Protein 7S46 (pdb70)

Secondary structure (DSSP, 8-state):
-HHHHHHHHHHHSPSS-GGGTEEEEEEEEE-SS-EEEEEEETTT--EEEEEEEEGGG-S-GGGHHHHHHHHHH---TTBPPEEEEEEETTEEEEEE---TT-BHHHHHHHS---HHHHHHHHHHHHHHHHHHHHTTEE----SGGGEEE-TT--EEE---TT-EE--SS---B----B-GGG--HHHHTT--B-THHHHHHHHHHHHHHHHSS-TTTTS-HHHHHHHHHHSSPP--TTGGGS-HHHHHHHHHHS-SSGGGSPPHHHHTT-GGGGGPPPGGGTGGGSGGG-/------B--

Sequence (299 aa):
SHEQFRAALQLVVDPGDPRSYLDNFIKIGEGSTGIVCIATVRSSGKLVAVKKMDLRKQQRRELLFNEVVIMRDYQHENVVEMYNSYLVGDELWVVMEFLEGGALTDIVTHTRMNEEQIAAVCLAVLQALSVLHAQGVIHRNIKSDSILLTHDGRVKLSDFGFCAQVSKEVPRRKELVGTPYWMAPELISRLPYGPEVDIWSLGIMVIEMVDGEPPYFNEPPLKAMKMIRDNLPPRLKNLHKVSPSLKGFLDRLLVRDPAQRATAAELLKHPFLAKAGPPASIVPLMRQNRSRARYEMAS

Solvent-accessible surface area: 13472 Å² total; per-residue (Å²): 108,37,108,139,27,65,62,40,0,80,158,47,14,51,114,54,50,0,129,84,77,5,52,112,58,105,109,98,24,114,35,36,19,15,47,34,5,29,0,34,25,121,111,75,48,144,75,12,5,0,1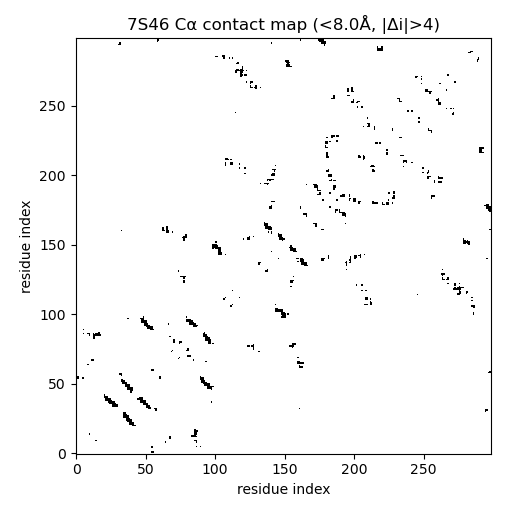8,34,0,18,1,141,152,28,121,44,68,92,21,5,65,22,5,8,54,1,39,164,93,33,121,44,134,14,3,3,70,27,95,50,4,14,19,15,47,44,55,0,12,1,4,19,32,41,10,76,12,35,29,0,22,42,2,6,67,108,54,182,11,81,35,74,15,4,0,11,0,0,50,11,1,0,67,1,0,24,60,2,27,91,82,12,0,0,0,10,4,1,5,0,47,1,0,35,0,9,115,44,0,99,9,26,1,10,37,3,4,6,2,8,74,20,58,193,144,73,81,84,57,136,41,34,0,2,2,2,1,4,4,0,4,7,4,16,44,129,101,65,2,0,30,33,2,0,2,0,8,0,0,0,0,0,2,0,8,24,31,22,32,0,10,50,10,96,56,67,30,128,116,0,12,125,53,3,89,80,61,148,48,12,202,10,140,25,85,156,109,20,28,122,37,0,68,30,0,5,71,90,0,12,31,81,70,32,86,112,8,3,65,3,65,100,3,53,179,38,99,0,11,93,83,28,10,82,58,67,22,0,42,78,11,2,148,105,76,104,79,119,28,59,134,23,48,10,81

InterPro domains:
  IPR000095 CRIB domain [PF00786] (10-63)
  IPR000095 CRIB domain [PS50108] (11-24)
  IPR000095 CRIB domain [SM00285] (11-46)
  IPR000719 Protein kinase domain [PF00069] (326-572)
  IPR000719 Protein kinase domain [PS50011] (321-572)
  IPR011009 Protein kinase-like domain superfamily [SSF56112] (323-578)
  IPR017441 Protein kinase, ATP binding site [PS00107] (327-351)
  IPR033923 p21 activated kinase binding domain [cd01093] (10-55)
  IPR036936 CRIB domain superfamily [G3DSA:3.90.810.10] (5-47)
  IPR051931 Serine/threonine-protein kinase PAK 3-like [PTHR45832] (21-589)

Radius of gyration: 18.88 Å; Cα contacts (8 Å, |Δi|>4): 580; chains: 2; bounding box: 49×41×54 Å

Nearest PDB structures (foldseek):
  7s47-assembly1_A  TM=1.003E+00  e=1.660E-56  Homo sapiens
  4jdk-assembly1_A  TM=1.002E+00  e=2.086E-56  Homo sapiens
  8ahi-assembly1_A  TM=1.001E+00  e=1.122E-53  Homo sapiens
  8c12-assembly1_AAA  TM=9.789E-01  e=7.161E-51  Homo sapiens
  4ks8-assembly1_A  TM=9.923E-01  e=5.653E-47  Homo sapiens

Foldseek 3Di:
DLVVVLVVVQVQFDDDDCVVQWADWAWDDADQQGTKTWTAGNVHRDIWIKTKGFQVRDPDNVLVCQVRVCQVDPDDPQAWHWDGWYRDPRIIMTITHDQPLAFQLVLLQPDADDLQLLLQQLLSVLVSLVRCQVQFKAQQEDARNQWGHHLQQRIHGHDSSFMDGADPVRHFDQDLGYQQLLFALCNLVRHTDGNLRNLSSVLQNSLSNHAVHGPPPVPPSVVSNVCNNPDQFDDRPPPVPDDVLSVVLSVLRRDNPSVSRDGSVRSSPRVSSVSHDDSNSRNCSGPVRD/DPDPDDDDD

B-factor: mean 47.78, std 12.29, range [29.7, 122.53]

Organism: Homo sapiens (NCBI:txid9606)

GO terms:
  GO:0005515 protein binding (F, IPI)
  GO:0005737 cytoplasm (C, IDA)
  GO:0004674 protein serine/threonine kinase activity (F, IDA)
  GO:0005737 cytoplasm (C, EXP)
  GO:0001558 regulation of cell growth (P, TAS)
  GO:0016477 cell migration (P, TAS)
  GO:0006915 apoptotic process (P, TAS)
  GO:0007010 cytoskeleton organization (P, TAS)
  GO:0007165 signal transduction (P, TAS)
  GO:0030674 protein-macromolecule adaptor activity (F, IMP)
  GO:0050821 protein stabilization (P, IMP)
  GO:0120183 positive regulation of focal adhesion disassembly (P, IMP)
  GO:0005794 Golgi apparatus (C, TAS)
  GO:0005829 cytosol (C, TAS)
  GO:0098641 cadherin binding involved in cell-cell adhesion (F, HDA)
  GO:0004674 protein serine/threonine kinase activity (F, IMP)
  GO:0005912 adherens junction (C, HDA)
  GO:0045766 positive regulation of angiogenesis (P, IMP)
  GO:2000352 negative regulation of endothelial cell apoptotic process (P, IMP)
  GO:0005886 plasma membrane (C, IDA)

Structure (mmCIF, N/CA/C/O backbone):
data_7S46
#
_entry.id   7S46
#
_cell.length_a   61.821
_cell.length_b   61.821
_cell.length_c   178.829
_cell.angle_alpha   90.000
_cell.angle_beta   90.000
_cell.angle_gamma   90.000
#
_symmetry.space_group_name_H-M   'P 41 21 2'
#
loop_
_entity.id
_entity.type
_entity.pdbx_description
1 polymer 'Isoform 2 of Serine/threonine-protein kinase PAK 4'
2 polymer 'Integrin beta-5'
3 non-polymer 'PHOSPHOAMINOPHOSPHONIC ACID-ADENYLATE ESTER'
4 water water
#
loop_
_atom_site.group_PDB
_atom_site.id
_atom_site.type_symbol
_atom_site.label_atom_id
_atom_site.label_alt_id
_atom_site.label_comp_id
_atom_site.label_asym_id
_atom_site.label_entity_id
_atom_site.label_seq_id
_atom_site.pdbx_PDB_ins_code
_atom_site.Cartn_x
_atom_site.Cartn_y
_atom_site.Cartn_z
_atom_site.occupancy
_atom_site.B_iso_or_equiv
_atom_site.auth_seq_id
_atom_site.auth_comp_id
_atom_site.auth_asym_id
_atom_site.auth_atom_id
_atom_site.pdbx_PDB_model_num
ATOM 1 N N . SER A 1 55 ? -7.348 33.562 -23.249 1.00 63.56 300 SER A N 1
ATOM 2 C CA . SER A 1 55 ? -7.270 32.489 -22.211 1.00 63.31 300 SER A CA 1
ATOM 3 C C . SER A 1 55 ? -8.441 31.491 -22.289 1.00 62.15 300 SER A C 1
ATOM 4 O O . SER A 1 55 ? -8.290 30.293 -22.027 1.00 61.28 300 SER A O 1
ATOM 7 N N . HIS A 1 56 ? -9.628 31.987 -22.614 1.00 61.20 301 HIS A N 1
ATOM 8 C CA . HIS A 1 56 ? -10.780 31.108 -22.848 1.00 57.62 301 HIS A CA 1
ATOM 9 C C . HIS A 1 56 ? -10.573 30.374 -24.184 1.00 55.67 301 HIS A C 1
ATOM 10 O O . HIS A 1 56 ? -10.670 29.146 -24.253 1.00 50.96 301 HIS A O 1
ATOM 17 N N . GLU A 1 57 ? -10.247 31.156 -25.205 1.00 54.64 302 GLU A N 1
ATOM 18 C CA . GLU A 1 57 ? -9.904 30.643 -26.520 1.00 56.06 302 GLU A CA 1
ATOM 19 C C . GLU A 1 57 ? -8.756 29.645 -26.426 1.00 52.54 302 GLU A C 1
ATOM 20 O O . GLU A 1 57 ? -8.730 28.645 -27.141 1.00 49.42 302 GLU A O 1
ATOM 26 N N . GLN A 1 58 ? -7.835 29.896 -25.515 1.00 52.19 303 GLN A N 1
ATOM 27 C CA . GLN A 1 58 ? -6.712 29.020 -25.346 1.00 52.96 303 GLN A CA 1
ATOM 28 C C . GLN A 1 58 ? -7.166 27.704 -24.814 1.00 48.19 303 GLN A C 1
ATOM 29 O O . GLN A 1 58 ? -6.739 26.647 -25.279 1.00 44.61 303 GLN A O 1
ATOM 35 N N . PHE A 1 59 ? -8.091 27.764 -23.867 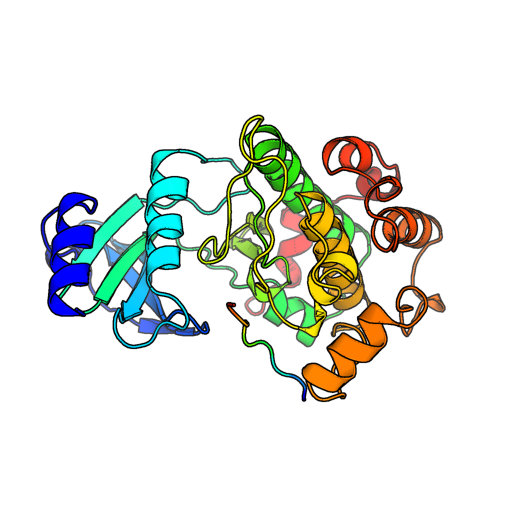1.00 50.49 304 PHE A N 1
ATOM 36 C CA . PHE A 1 59 ? -8.602 26.548 -23.242 1.00 49.39 304 PHE A CA 1
ATOM 37 C C . PHE A 1 59 ? -9.485 25.714 -24.199 1.00 45.63 304 PHE A C 1
ATOM 38 O O . PHE A 1 59 ? -9.391 24.487 -24.183 1.00 43.63 304 PHE A O 1
ATOM 46 N N . ARG A 1 60 ? -10.276 26.373 -25.045 1.00 45.38 305 ARG A N 1
ATOM 47 C CA . ARG A 1 60 ? -11.053 25.685 -26.088 1.00 45.98 305 ARG A CA 1
ATOM 48 C C . ARG A 1 60 ? -10.165 24.838 -26.994 1.00 44.56 305 ARG A C 1
ATOM 49 O O . ARG A 1 60 ? -10.422 23.647 -27.209 1.00 42.02 305 ARG A O 1
ATOM 57 N N . ALA A 1 61 ? -9.128 25.483 -27.529 1.00 43.51 306 ALA A N 1
ATOM 58 C CA . ALA A 1 61 ? -8.149 24.815 -28.410 1.00 43.93 306 ALA A CA 1
ATOM 59 C C . ALA A 1 61 ? -7.571 23.541 -27.747 1.00 43.25 306 ALA A C 1
ATOM 60 O O . ALA A 1 61 ? -7.512 22.459 -28.349 1.00 40.39 306 ALA A O 1
ATOM 62 N N . ALA A 1 62 ? -7.232 23.667 -26.472 1.00 42.86 307 ALA A N 1
ATOM 63 C CA . ALA A 1 62 ? -6.670 22.570 -25.724 1.00 42.84 307 ALA A CA 1
ATOM 64 C C . ALA A 1 62 ? -7.629 21.365 -25.583 1.00 42.03 307 ALA A C 1
ATOM 65 O O . ALA A 1 62 ? -7.283 20.178 -25.842 1.00 40.14 307 ALA A O 1
ATOM 67 N N . LEU A 1 63 ? -8.842 21.668 -25.136 1.00 42.29 308 LEU A N 1
ATOM 68 C CA . LEU A 1 63 ? -9.933 20.660 -25.127 1.00 39.79 308 LEU A CA 1
ATOM 69 C C . LEU A 1 63 ? -10.151 20.035 -26.453 1.00 37.01 308 LEU A C 1
ATOM 70 O O . LEU A 1 63 ? -10.404 18.880 -26.520 1.00 36.36 308 LEU A O 1
ATOM 75 N N . GLN A 1 64 ? -10.097 20.812 -27.512 1.00 38.15 309 GLN A N 1
ATOM 76 C CA . GLN A 1 64 ? -10.289 20.265 -28.834 1.00 40.35 309 GLN A CA 1
ATOM 77 C C . GLN A 1 64 ? -9.302 19.143 -29.184 1.00 43.03 309 GLN A C 1
ATOM 78 O O . GLN A 1 64 ? -9.666 18.194 -29.900 1.00 43.73 309 GLN A O 1
ATOM 84 N N . LEU A 1 65 ? -8.063 19.232 -28.703 1.00 41.84 310 LEU A N 1
ATOM 85 C CA . LEU A 1 65 ? -7.125 18.186 -29.003 1.00 43.35 310 LEU A CA 1
ATOM 86 C C . LEU A 1 65 ? -7.458 16.881 -28.312 1.00 42.82 310 LEU A C 1
ATOM 87 O O . LEU A 1 65 ? -6.983 15.876 -28.761 1.00 45.47 310 LEU A O 1
ATOM 92 N N . VAL A 1 66 ? -8.223 16.878 -27.235 1.00 41.01 311 VAL A N 1
ATOM 93 C CA . VAL A 1 66 ? -8.486 15.627 -26.497 1.00 42.68 311 VAL A CA 1
ATOM 94 C C . VAL A 1 66 ? -9.919 15.023 -26.637 1.00 42.95 311 VAL A C 1
ATOM 95 O O . VAL A 1 66 ? -10.128 13.942 -26.138 1.00 42.24 311 VAL A O 1
ATOM 99 N N . VAL A 1 67 ? -10.875 15.746 -27.239 1.00 40.67 312 VAL A N 1
ATOM 100 C CA . VAL A 1 67 ? -12.253 15.284 -27.424 1.00 41.00 312 VAL A CA 1
ATOM 101 C C . VAL A 1 67 ? -12.412 14.607 -28.760 1.00 41.31 312 VAL A C 1
ATOM 102 O O . VAL A 1 67 ? -11.555 14.717 -29.581 1.00 43.12 312 VAL A O 1
ATOM 106 N N . ASP A 1 68 ? -13.550 13.955 -28.999 1.00 41.88 313 ASP A N 1
ATOM 107 C CA . ASP A 1 68 ? -13.838 13.360 -30.304 1.00 41.28 313 ASP A CA 1
ATOM 108 C C . ASP A 1 68 ? -14.158 14.503 -31.254 1.00 42.00 313 ASP A C 1
ATOM 109 O O . ASP A 1 68 ? -14.576 15.564 -30.832 1.00 40.81 313 ASP A O 1
ATOM 114 N N . PRO A 1 69 ? -13.872 14.337 -32.541 1.00 44.43 314 PRO A N 1
ATOM 115 C CA . PRO A 1 69 ? -14.198 15.421 -33.473 1.00 46.09 314 PRO A CA 1
ATOM 116 C C . PRO A 1 69 ? -15.662 15.440 -33.838 1.00 47.14 314 PRO A C 1
ATOM 117 O O . PRO A 1 69 ? -16.343 14.430 -33.669 1.00 49.25 314 PRO A O 1
ATOM 121 N N . GLY A 1 70 ? -16.119 16.568 -34.373 1.00 45.59 315 GLY A N 1
ATOM 122 C CA . GLY A 1 70 ? -17.467 16.719 -34.813 1.00 45.34 315 GLY A CA 1
ATOM 123 C C . GLY A 1 70 ? -18.431 17.151 -33.728 1.00 45.00 315 GLY A C 1
ATOM 124 O O . GLY A 1 70 ? -18.019 17.553 -32.653 1.00 45.24 315 GLY A O 1
ATOM 125 N N . ASP A 1 71 ? -19.716 17.044 -34.044 1.00 44.63 316 ASP A N 1
ATOM 126 C CA . ASP A 1 71 ? -20.801 17.619 -33.290 1.00 47.61 316 ASP A CA 1
ATOM 127 C C . ASP A 1 71 ? -21.913 16.564 -33.173 1.00 46.31 316 ASP A C 1
ATOM 128 O O . ASP A 1 71 ? -22.429 16.140 -34.190 1.00 49.02 316 ASP A O 1
ATOM 133 N N . PRO A 1 72 ? -22.306 16.160 -31.949 1.00 43.21 317 PRO A N 1
ATOM 134 C CA . PRO A 1 72 ? -23.267 15.064 -31.881 1.00 42.70 317 PRO A CA 1
ATOM 135 C C . PRO A 1 72 ? -24.687 15.480 -32.270 1.00 42.59 317 PRO A C 1
ATOM 136 O O . PRO A 1 72 ? -25.558 14.619 -32.364 1.00 40.54 317 PRO A O 1
ATOM 140 N N . ARG A 1 73 ? -24.908 16.774 -32.478 1.00 44.08 318 ARG A N 1
ATOM 141 C CA . ARG A 1 73 ? -26.199 17.235 -32.982 1.00 47.00 318 ARG A CA 1
ATOM 142 C C . ARG A 1 73 ? -26.538 16.564 -34.269 1.00 45.64 318 ARG A C 1
ATOM 143 O O . ARG A 1 73 ? -27.707 16.398 -34.545 1.00 44.96 318 ARG A O 1
ATOM 151 N N . SER A 1 74 ? -25.535 16.120 -35.027 1.00 43.73 319 SER A N 1
ATOM 152 C CA . SER A 1 74 ? -25.822 15.385 -36.250 1.00 44.44 319 SER A CA 1
ATOM 153 C C . SER A 1 74 ? -26.484 14.033 -36.047 1.00 43.50 319 SER A C 1
ATOM 154 O O . SER A 1 74 ? -27.055 13.550 -36.984 1.00 44.26 319 SER A O 1
ATOM 157 N N . TYR A 1 75 ? -26.423 13.401 -34.871 1.00 41.62 320 TYR A N 1
ATOM 158 C CA . TYR A 1 75 ? -27.104 12.095 -34.664 1.00 40.47 320 TYR A CA 1
ATOM 159 C C . TYR A 1 75 ? -28.097 12.079 -33.530 1.00 39.51 320 TYR A C 1
ATOM 160 O O . TYR A 1 75 ? -28.702 11.040 -33.265 1.00 39.40 320 TYR A O 1
ATOM 169 N N . LEU A 1 76 ? -28.261 13.222 -32.851 1.00 39.42 321 LEU A N 1
ATOM 170 C CA . LEU A 1 76 ? -29.170 13.347 -31.753 1.00 39.07 321 LEU A CA 1
ATOM 171 C C . LEU A 1 76 ? -30.333 14.340 -32.008 1.00 41.44 321 LEU A C 1
ATOM 172 O O . LEU A 1 76 ? -30.102 15.398 -32.506 1.00 43.08 321 LEU A O 1
ATOM 177 N N . ASP A 1 77 ? -31.555 13.988 -31.568 1.00 43.42 322 ASP A N 1
ATOM 178 C CA . ASP A 1 77 ? -32.759 14.847 -31.562 1.00 43.06 322 ASP A CA 1
ATOM 1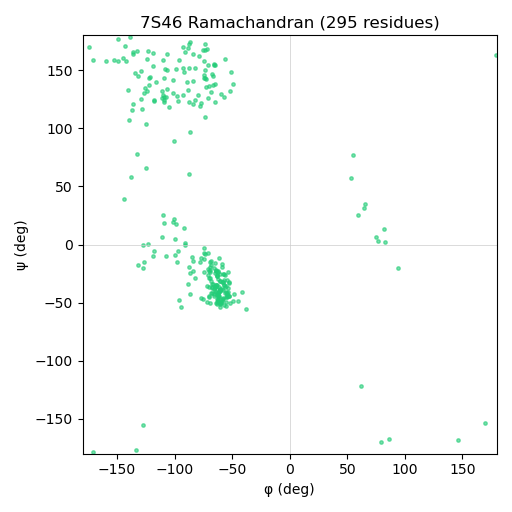79 C C . ASP A 1 77 ? -33.331 15.101 -30.168 1.00 41.98 322 ASP A C 1
ATOM 180 O O . ASP A 1 77 ? -33.055 14.379 -29.218 1.00 38.78 322 ASP A O 1
ATOM 185 N N . ASN A 1 78 ? -34.212 16.103 -30.087 1.00 42.54 323 ASN A N 1
ATOM 186 C CA . ASN A 1 78 ? -35.086 16.317 -28.938 1.00 41.74 323 ASN A CA 1
ATOM 187 C C . ASN A 1 78 ? -34.357 16.373 -27.641 1.00 37.79 323 ASN A C 1
ATOM 188 O O . ASN A 1 78 ? -34.663 15.638 -26.712 1.00 37.01 323 ASN A O 1
ATOM 193 N N . PHE A 1 79 ? -33.422 17.301 -27.595 1.00 36.95 324 PHE A N 1
ATOM 194 C CA . PHE A 1 79 ? -32.722 17.629 -26.359 1.00 37.15 324 PHE A CA 1
ATOM 195 C C . PHE A 1 79 ? -33.708 18.216 -25.360 1.00 37.54 324 PHE A C 1
ATOM 196 O O . PHE A 1 79 ? -34.362 19.176 -25.675 1.00 38.33 324 PHE A O 1
ATOM 204 N N . ILE A 1 80 ? -33.832 17.618 -24.187 1.00 37.47 325 ILE A N 1
ATOM 205 C CA . ILE A 1 80 ? -34.696 18.132 -23.144 1.00 39.28 325 ILE A CA 1
ATOM 206 C C . ILE A 1 80 ? -33.875 18.212 -21.868 1.00 38.37 325 ILE A C 1
ATOM 207 O O . ILE A 1 80 ? -33.305 17.213 -21.449 1.00 33.67 325 ILE A O 1
ATOM 212 N N . LYS A 1 81 ? -33.827 19.397 -21.256 1.00 39.43 326 LYS A N 1
ATOM 213 C CA . LYS A 1 81 ? -33.087 19.569 -20.018 1.00 41.53 326 LYS A CA 1
ATOM 214 C C . LYS A 1 81 ? -33.779 18.801 -18.916 1.00 42.03 326 LYS A C 1
ATOM 215 O O . LYS A 1 81 ? -34.986 18.881 -18.763 1.00 42.00 326 LYS A O 1
ATOM 221 N N . ILE A 1 82 ? -33.013 18.027 -18.182 1.00 42.35 327 ILE A N 1
ATOM 222 C CA . ILE A 1 82 ? -33.550 17.311 -17.055 1.00 49.33 327 ILE A CA 1
ATOM 223 C C . ILE A 1 82 ? -32.926 17.703 -15.727 1.00 53.32 327 ILE A C 1
ATOM 224 O O . ILE A 1 82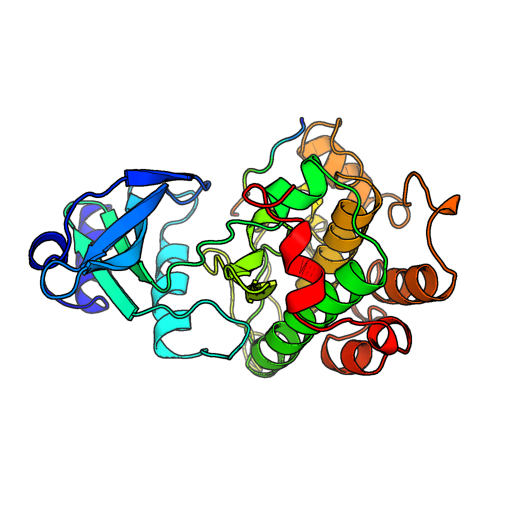 ? -33.376 17.216 -14.711 1.00 57.14 327 ILE A O 1
ATOM 229 N N . GLY A 1 83 ? -31.897 18.543 -15.716 1.00 53.47 328 GLY A N 1
ATOM 230 C CA . GLY A 1 83 ? -31.133 18.717 -14.510 1.00 54.41 328 GLY A CA 1
ATOM 231 C C . GLY A 1 83 ? -29.982 19.673 -14.621 1.00 54.51 328 GLY A C 1
ATOM 232 O O . GLY A 1 83 ? -29.558 20.000 -15.707 1.00 48.10 328 GLY A O 1
ATOM 233 N N . GLU A 1 84 ? -29.497 20.105 -13.466 1.00 57.74 329 GLU A N 1
ATOM 234 C CA . GLU A 1 84 ? -28.384 21.023 -13.368 1.00 61.33 329 GLU A CA 1
ATOM 235 C C . GLU A 1 84 ? -27.349 20.537 -12.345 1.00 65.40 329 GLU A C 1
ATOM 236 O O . GLU A 1 84 ? -27.553 19.567 -11.610 1.00 66.52 329 GLU A O 1
ATOM 242 N N . GLY A 1 85 ? -26.181 21.158 -12.405 1.00 68.00 330 GLY A N 1
ATOM 243 C CA . GLY A 1 85 ? -25.076 20.954 -11.459 1.00 62.14 330 GLY A CA 1
ATOM 244 C C . GLY A 1 85 ? -24.410 22.310 -11.443 1.00 63.11 330 GLY A C 1
ATOM 245 O O . GLY A 1 85 ? -24.809 23.227 -12.181 1.00 63.28 330 GLY A O 1
ATOM 246 N N . SER A 1 86 ? -23.396 22.470 -10.612 1.00 65.99 331 SER A N 1
ATOM 247 C CA . SER A 1 86 ? -22.584 23.689 -10.671 1.00 66.48 331 SER A CA 1
ATOM 248 C C . SER A 1 86 ? -21.719 23.731 -11.978 1.00 61.98 331 SER A C 1
ATOM 249 O O . SER A 1 86 ? -21.442 24.840 -12.463 1.00 57.83 331 SER A O 1
ATOM 252 N N . THR A 1 87 ? -21.323 22.563 -12.542 1.00 56.18 332 THR A N 1
ATOM 253 C CA . THR A 1 87 ? -20.495 22.554 -13.770 1.00 53.49 332 THR A CA 1
ATOM 254 C C . THR A 1 87 ? -21.321 22.623 -15.040 1.00 51.25 332 THR A C 1
ATOM 255 O O . THR A 1 87 ? -20.806 23.063 -16.055 1.00 47.63 332 THR A O 1
ATOM 259 N N . GLY A 1 88 ? -22.578 22.191 -15.013 1.00 47.94 333 GLY A N 1
ATOM 260 C CA . GLY A 1 88 ? -23.462 22.537 -16.124 1.00 47.96 333 GLY A CA 1
ATOM 261 C C . GLY A 1 88 ? -24.765 21.794 -16.112 1.00 47.13 333 GLY A C 1
ATOM 262 O O . GLY A 1 88 ? -25.202 21.356 -15.053 1.00 45.94 333 GLY A O 1
ATOM 263 N N . ILE A 1 89 ? -25.361 21.615 -17.283 1.00 43.22 334 ILE A N 1
ATOM 264 C CA . ILE A 1 89 ? -26.664 20.954 -17.363 1.00 41.63 334 ILE A CA 1
ATOM 265 C C . ILE A 1 89 ? -26.619 19.546 -17.924 1.00 39.00 334 ILE A C 1
ATOM 266 O O . ILE A 1 89 ? -25.663 19.113 -18.570 1.00 36.91 334 ILE A O 1
ATOM 271 N N . VAL A 1 90 ? -27.702 18.837 -17.685 1.00 37.53 335 VAL A N 1
ATOM 272 C CA . VAL A 1 90 ? -27.890 17.510 -18.184 1.00 36.22 335 VAL A CA 1
ATOM 273 C C . VAL A 1 90 ? -29.203 17.487 -18.945 1.00 35.46 335 VAL A C 1
ATOM 274 O O . VAL A 1 90 ? -30.234 17.954 -18.440 1.00 32.24 335 VAL A O 1
ATOM 278 N N . CYS A 1 91 ? -29.142 16.872 -20.128 1.00 35.92 336 CYS A N 1
ATOM 279 C CA . CYS A 1 91 ? -30.244 16.782 -21.084 1.00 37.68 336 CYS A CA 1
ATOM 280 C C . CYS A 1 91 ? -30.421 15.354 -21.502 1.00 37.11 336 CYS A C 1
ATOM 281 O O . CYS A 1 91 ? -29.457 14.615 -21.555 1.00 35.08 336 CYS A O 1
ATOM 284 N N . ILE A 1 92 ? -31.637 14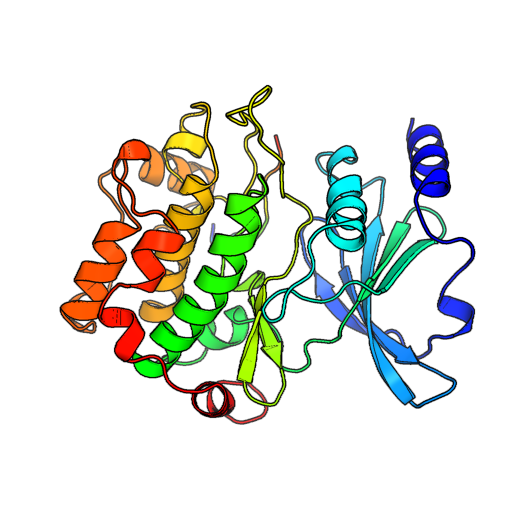.936 -21.820 1.00 37.87 337 ILE A N 1
ATOM 285 C CA . ILE A 1 92 ? -31.745 13.710 -22.562 1.00 38.13 337 ILE A CA 1
ATOM 286 C C . ILE A 1 92 ? -31.868 14.022 -24.037 1.00 34.40 337 ILE A C 1
ATOM 287 O O . ILE A 1 92 ? -32.217 15.134 -24.412 1.00 32.61 337 ILE A O 1
ATOM 292 N N . ALA A 1 93 ? -31.539 13.046 -24.852 1.00 31.89 338 ALA A N 1
ATOM 293 C CA . ALA A 1 93 ? -31.612 13.183 -26.284 1.00 32.48 338 ALA A CA 1
ATOM 294 C C . ALA A 1 93 ? -31.913 11.840 -26.873 1.00 33.92 338 ALA A C 1
ATOM 295 O O . ALA A 1 93 ? -31.707 10.797 -26.239 1.00 35.66 338 ALA A O 1
ATOM 297 N N . THR A 1 94 ? -32.448 11.868 -28.074 1.00 34.29 339 THR A N 1
ATOM 298 C CA . THR A 1 94 ? -32.848 10.693 -28.796 1.00 35.97 339 THR A CA 1
ATOM 299 C C . THR A 1 94 ? -31.836 10.475 -29.890 1.00 35.29 339 THR A C 1
ATOM 300 O O . THR A 1 94 ? -31.511 11.414 -30.609 1.00 35.20 339 THR A O 1
ATOM 304 N N . VAL A 1 95 ? -31.376 9.237 -30.040 1.00 35.53 340 VAL A N 1
ATOM 305 C CA . VAL A 1 95 ? -30.483 8.837 -31.136 1.00 36.51 340 VAL A CA 1
ATOM 306 C C . VAL A 1 95 ? -31.365 8.680 -32.343 1.00 38.07 340 VAL A C 1
ATOM 307 O O . VAL A 1 95 ? -32.319 7.932 -32.304 1.00 40.57 340 VAL A O 1
ATOM 311 N N . ARG A 1 96 ? -31.116 9.452 -33.375 1.00 38.96 341 ARG A N 1
ATOM 312 C CA . ARG A 1 96 ? -32.032 9.480 -34.499 1.00 43.21 341 ARG A CA 1
ATOM 313 C C . ARG A 1 96 ? -32.168 8.129 -35.191 1.00 45.19 341 ARG A C 1
ATOM 314 O O . ARG A 1 96 ? -33.268 7.734 -35.564 1.00 45.46 341 ARG A O 1
ATOM 322 N N . SER A 1 97 ? -31.049 7.422 -35.349 1.00 45.96 342 SER A N 1
ATOM 323 C CA . SER A 1 97 ? -31.044 6.254 -36.245 1.00 49.45 342 SER A CA 1
ATOM 324 C C . SER A 1 97 ? -31.870 5.119 -35.648 1.00 49.66 342 SER A C 1
ATOM 325 O O . SER A 1 97 ? -32.380 4.294 -36.396 1.00 56.53 342 SER A O 1
ATOM 328 N N . SER A 1 98 ? -32.037 5.158 -34.334 1.00 46.82 343 SER A N 1
ATOM 329 C CA . SER A 1 98 ? -32.573 4.072 -33.528 1.00 47.51 343 SER A CA 1
ATOM 330 C C . SER A 1 98 ? -33.666 4.365 -32.510 1.00 45.95 343 SER A C 1
ATOM 331 O O . SER A 1 98 ? -34.292 3.408 -32.049 1.00 45.29 343 SER A O 1
ATOM 334 N N . GLY A 1 99 ? -33.857 5.631 -32.116 1.00 44.24 344 GLY A N 1
ATOM 335 C CA . GLY A 1 99 ? -34.786 5.953 -31.015 1.00 44.00 344 GLY A CA 1
ATOM 336 C C . GLY A 1 99 ? -34.308 5.640 -29.605 1.00 43.28 344 GLY A C 1
ATOM 337 O O . GLY A 1 99 ? -35.082 5.758 -28.676 1.00 43.33 344 GLY A O 1
ATOM 338 N N . LYS A 1 100 ? -33.049 5.229 -29.422 1.00 43.66 345 LYS A N 1
ATOM 339 C CA . LYS A 1 100 ? -32.500 5.059 -28.084 1.00 43.70 345 LYS A CA 1
ATOM 340 C C . LYS A 1 100 ? -32.276 6.425 -27.426 1.00 39.88 345 LYS A C 1
ATOM 341 O O . LYS A 1 100 ? -32.057 7.467 -28.087 1.00 36.47 345 LYS A O 1
ATOM 347 N N . LEU A 1 101 ? -32.291 6.400 -26.108 1.00 37.41 346 LEU A N 1
ATOM 348 C CA . LEU A 1 101 ? -32.084 7.588 -25.325 1.00 37.47 346 LEU A CA 1
ATOM 349 C C . LEU A 1 101 ? -30.678 7.636 -24.781 1.00 34.63 346 LEU A C 1
ATOM 350 O O . LEU A 1 101 ? -30.172 6.641 -24.395 1.00 35.75 346 LEU A O 1
ATOM 355 N N . VAL A 1 102 ? -30.078 8.808 -24.743 1.00 32.67 347 VAL A N 1
ATOM 356 C CA . VAL A 1 102 ? -28.812 9.022 -24.087 1.00 32.17 347 VAL A CA 1
ATOM 357 C C . VAL A 1 102 ? -28.903 10.290 -23.310 1.00 33.32 347 VAL A C 1
ATOM 358 O O . VAL A 1 102 ? -29.839 11.068 -23.486 1.00 33.69 347 VAL A O 1
ATOM 362 N N . ALA A 1 103 ? -27.936 10.475 -22.427 1.00 33.22 348 ALA A N 1
ATOM 363 C CA . ALA A 1 103 ? -27.815 11.709 -21.658 1.00 32.87 348 ALA A CA 1
ATOM 364 C C . ALA A 1 103 ? -26.650 12.484 -22.203 1.00 31.86 348 ALA A C 1
ATOM 365 O O . ALA A 1 103 ? -25.702 11.908 -22.691 1.00 32.50 348 ALA A O 1
ATOM 367 N N . VAL A 1 104 ? -26.727 13.797 -22.101 1.00 31.22 349 VAL A N 1
ATOM 368 C CA . VAL A 1 104 ? -25.717 14.656 -22.658 1.00 33.09 349 VAL A CA 1
ATOM 369 C C . VAL A 1 104 ? -25.468 15.711 -21.582 1.00 32.84 349 VAL A C 1
ATOM 370 O O . VAL A 1 104 ? -26.368 16.460 -21.236 1.00 32.45 349 VAL A O 1
ATOM 374 N N . LYS A 1 105 ? -24.276 15.734 -21.049 1.00 32.36 350 LYS A N 1
ATOM 375 C CA . LYS A 1 105 ? -23.890 16.751 -20.108 1.00 34.27 350 LYS A CA 1
ATOM 376 C C . LYS A 1 105 ? -23.221 17.882 -20.878 1.00 33.73 350 LYS A C 1
ATOM 377 O O . LYS A 1 105 ? -22.321 17.638 -21.674 1.00 32.84 350 LYS A O 1
ATOM 383 N N . LYS A 1 106 ? -23.674 19.102 -20.654 1.00 33.89 351 LYS A N 1
ATOM 384 C CA . LYS A 1 106 ? -23.146 20.282 -21.330 1.00 35.75 351 LYS A CA 1
ATOM 385 C C . LYS A 1 106 ? -22.531 21.235 -20.289 1.00 35.82 351 LYS A C 1
ATOM 386 O O . LYS A 1 106 ? -23.205 21.622 -19.340 1.00 36.27 351 LYS A O 1
ATOM 392 N N . MET A 1 107 ? -21.263 21.583 -20.466 1.00 35.47 352 MET A N 1
ATOM 393 C CA . MET A 1 107 ? -20.522 22.376 -19.505 1.00 36.35 352 MET A CA 1
ATOM 394 C C . MET A 1 107 ? -19.873 23.548 -20.228 1.00 36.25 352 MET A C 1
ATOM 395 O O . MET A 1 107 ? -19.009 23.369 -21.116 1.00 34.96 352 MET A O 1
ATOM 400 N N . ASP A 1 108 ? -20.291 24.747 -19.859 1.00 36.83 353 ASP A N 1
ATOM 401 C CA . ASP A 1 108 ? -19.779 25.952 -20.481 1.00 39.90 353 ASP A CA 1
ATOM 402 C C . ASP A 1 108 ? -18.403 26.228 -19.920 1.00 40.25 353 ASP A C 1
ATOM 403 O O . ASP A 1 108 ? -18.258 26.360 -18.702 1.00 40.29 353 ASP A O 1
ATOM 408 N N . LEU A 1 109 ? -17.407 26.300 -20.788 1.00 40.00 354 LEU A N 1
ATOM 409 C CA . LEU A 1 109 ? -16.023 26.582 -20.337 1.00 44.66 354 LEU A CA 1
ATOM 410 C C . LEU A 1 109 ? -15.793 27.893 -19.572 1.00 44.81 354 LEU A C 1
ATOM 411 O O . LEU A 1 109 ? -14.930 27.962 -18.717 1.00 48.63 354 LEU A O 1
ATOM 416 N N . ARG A 1 110 ? -16.541 28.915 -19.890 1.00 47.75 355 ARG A N 1
ATOM 417 C CA . ARG A 1 110 ? -16.407 30.213 -19.199 1.00 51.93 355 ARG A CA 1
ATOM 418 C C . ARG A 1 110 ? -17.048 30.278 -17.802 1.00 51.46 355 ARG A C 1
ATOM 419 O O . ARG A 1 110 ? -16.828 31.225 -17.091 1.00 56.64 355 ARG A O 1
ATOM 427 N N . LYS A 1 111 ? -17.851 29.296 -17.426 1.00 49.02 356 LYS A N 1
ATOM 428 C CA . LYS A 1 111 ? -18.610 29.342 -16.191 1.00 51.35 356 LYS A CA 1
ATOM 429 C C . LYS A 1 111 ? -18.125 28.390 -15.132 1.00 50.18 356 LYS A C 1
ATOM 430 O O . LYS A 1 111 ? -18.876 28.084 -14.249 1.00 52.37 356 LYS A O 1
ATOM 436 N N . GLN A 1 112 ? -16.906 27.893 -15.217 1.00 49.98 357 GLN A N 1
ATOM 437 C CA . GLN A 1 112 ? -16.392 26.955 -14.226 1.00 48.05 357 GLN A CA 1
ATOM 438 C C . GLN A 1 112 ? -15.663 27.688 -13.102 1.00 50.48 357 GLN A C 1
ATOM 439 O O . GLN A 1 112 ? -15.020 28.690 -13.326 1.00 49.03 357 GLN A O 1
ATOM 445 N N . GLN A 1 113 ? -15.707 27.136 -11.905 1.00 54.93 358 GLN A N 1
ATOM 446 C CA . GLN A 1 113 ? -14.852 27.595 -10.823 1.00 61.31 358 GLN A CA 1
ATOM 447 C C . GLN A 1 113 ? -13.411 27.399 -11.292 1.00 59.83 358 GLN A C 1
ATOM 448 O O . GLN A 1 113 ? -12.629 28.305 -11.275 1.00 63.46 358 GLN A O 1
ATOM 454 N N . ARG A 1 114 ? -13.094 26.197 -11.755 1.00 58.42 359 ARG A N 1
ATOM 455 C CA . ARG A 1 114 ? -11.765 25.852 -12.221 1.00 57.44 359 ARG A CA 1
ATOM 456 C C . ARG A 1 114 ? -11.864 25.004 -13.434 1.00 50.21 359 ARG A C 1
ATOM 457 O O . ARG A 1 114 ? -12.217 23.826 -13.289 1.00 44.29 359 ARG A O 1
ATOM 465 N N . ARG A 1 115 ? -11.543 25.556 -14.607 1.00 48.44 360 ARG A N 1
ATOM 466 C CA . ARG A 1 115 ? -11.766 24.859 -15.877 1.00 48.57 360 ARG A CA 1
ATOM 467 C C . ARG A 1 115 ? -11.010 23.576 -15.985 1.00 46.35 360 ARG A C 1
ATOM 468 O O . ARG A 1 115 ? -11.446 22.701 -16.726 1.00 45.47 360 ARG A O 1
ATOM 476 N N . GLU A 1 116 ? -9.832 23.510 -15.360 1.00 45.85 361 GLU A N 1
ATOM 477 C CA . GLU A 1 116 ? -8.939 22.382 -15.551 1.00 46.50 361 GLU A CA 1
ATOM 478 C C . GLU A 1 116 ? -9.562 21.106 -15.089 1.00 42.85 361 GLU A C 1
ATOM 479 O O . GLU A 1 116 ? -9.151 20.035 -15.556 1.00 40.65 361 GLU A O 1
ATOM 485 N N . LEU A 1 117 ? -10.534 21.200 -14.180 1.00 40.60 362 LEU A N 1
ATOM 486 C CA . LEU A 1 117 ? -11.288 20.023 -13.741 1.00 38.63 362 LEU A CA 1
ATOM 487 C C . LEU A 1 117 ? -12.110 19.389 -14.881 1.00 38.44 362 LEU A C 1
ATOM 488 O O . LEU A 1 117 ? -12.415 18.189 -14.803 1.00 35.80 362 LEU A O 1
AT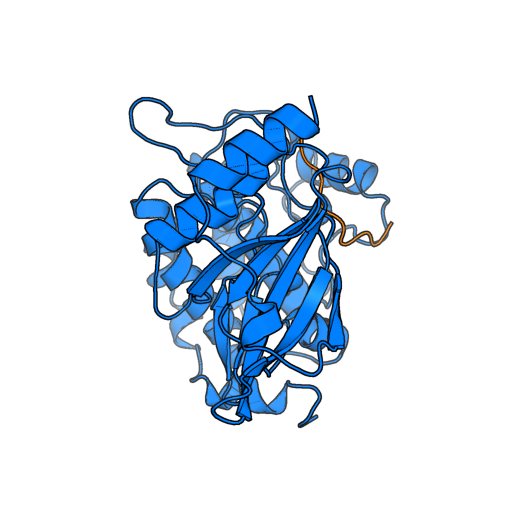OM 493 N N . LEU A 1 118 ? -12.448 20.150 -15.935 1.00 36.71 363 LEU A N 1
ATOM 494 C CA . LEU A 1 118 ? -13.184 19.557 -17.063 1.00 39.11 363 LEU A CA 1
ATOM 495 C C . LEU A 1 118 ? -12.482 18.368 -17.725 1.00 39.63 363 LEU A C 1
ATOM 496 O O . LEU A 1 118 ? -13.157 17.565 -18.401 1.00 39.10 363 LEU A O 1
ATOM 501 N N . PHE A 1 119 ? -11.146 18.316 -17.612 1.00 40.92 364 PHE A N 1
ATOM 502 C CA . PHE A 1 119 ? -10.371 17.192 -18.102 1.00 42.08 364 PHE A CA 1
ATOM 503 C C . PHE A 1 119 ? -10.736 15.923 -17.374 1.00 43.91 364 PHE A C 1
ATOM 504 O O . PHE A 1 119 ? -10.568 14.862 -17.957 1.00 47.51 364 PHE A O 1
ATOM 512 N N . ASN A 1 120 ? -11.205 16.006 -16.125 1.00 43.14 365 ASN A N 1
ATOM 513 C CA . ASN A 1 120 ? -11.635 14.812 -15.371 1.00 43.15 365 ASN A CA 1
ATOM 514 C C . ASN A 1 120 ? -12.660 14.037 -16.120 1.00 45.96 365 ASN A C 1
ATOM 515 O O . ASN A 1 120 ? -12.587 12.809 -16.175 1.00 49.13 365 ASN A O 1
ATOM 520 N N . GLU A 1 121 ? -13.605 14.730 -16.713 1.00 48.18 366 GLU A N 1
ATOM 521 C CA . GLU A 1 121 ? -14.622 14.048 -17.504 1.00 56.02 366 GLU A CA 1
ATOM 522 C C . GLU A 1 121 ? -13.955 13.119 -18.571 1.00 62.73 366 GLU A C 1
ATOM 523 O O . GLU A 1 121 ? -14.307 11.930 -18.710 1.00 73.58 366 GLU A O 1
ATOM 529 N N . VAL A 1 122 ? -12.929 13.629 -19.245 1.00 61.16 367 VAL A N 1
ATOM 530 C CA . VAL A 1 122 ? -12.240 12.898 -20.320 1.00 62.28 367 VAL A CA 1
ATOM 531 C C . VAL A 1 122 ? -11.299 11.779 -19.823 1.00 56.90 367 VAL A C 1
ATOM 532 O O . VAL A 1 122 ? -11.304 10.700 -20.350 1.00 57.04 367 VAL A O 1
ATOM 536 N N . VAL A 1 123 ? -10.462 12.051 -18.844 1.00 56.47 368 VAL A N 1
ATOM 537 C CA . VAL A 1 123 ? -9.680 11.008 -18.178 1.00 56.15 368 VAL A CA 1
ATOM 538 C C . VAL A 1 123 ? -10.521 9.785 -17.655 1.00 59.48 368 VAL A C 1
ATOM 539 O O . VAL A 1 123 ? -10.147 8.642 -17.935 1.00 57.27 368 VAL A O 1
ATOM 543 N N . ILE A 1 124 ? -11.617 10.004 -16.911 1.00 52.56 369 ILE A N 1
ATOM 544 C CA . ILE A 1 124 ? -12.385 8.878 -16.385 1.00 57.43 369 ILE A CA 1
ATOM 545 C C . ILE A 1 124 ? -12.982 8.010 -17.469 1.00 63.16 369 ILE A C 1
ATOM 546 O O . ILE A 1 124 ? -12.938 6.794 -17.361 1.00 66.41 369 ILE A O 1
ATOM 551 N N . MET A 1 125 ? -13.509 8.652 -18.504 1.00 64.25 370 MET A N 1
ATOM 552 C CA . MET A 1 125 ? -14.063 8.003 -19.696 1.00 65.93 370 MET A CA 1
ATOM 553 C C . MET A 1 125 ? -13.038 7.118 -20.377 1.00 66.42 370 MET A C 1
ATOM 554 O O . MET A 1 125 ? -13.260 5.934 -20.623 1.00 62.08 370 MET A O 1
ATOM 559 N N . ARG A 1 126 ? -11.885 7.708 -20.643 1.00 72.06 371 ARG A N 1
ATOM 560 C CA . ARG A 1 126 ? -10.773 6.990 -21.275 1.00 72.98 371 ARG A CA 1
ATOM 561 C C . ARG A 1 126 ? -10.228 5.842 -20.427 1.00 72.94 371 ARG A C 1
ATOM 562 O O . ARG A 1 126 ? -9.717 4.882 -20.991 1.00 72.29 371 ARG A O 1
ATOM 570 N N . ASP A 1 127 ? -10.345 5.907 -19.101 1.00 71.51 372 ASP A N 1
ATOM 571 C CA . ASP A 1 127 ? -9.591 4.975 -18.259 1.00 73.08 372 ASP A CA 1
ATOM 572 C C . ASP A 1 127 ? -10.283 4.133 -17.181 1.00 69.12 372 ASP A C 1
ATOM 573 O O . ASP A 1 127 ? -9.692 3.157 -16.796 1.00 67.78 372 ASP A O 1
ATOM 578 N N . TYR A 1 128 ? -11.482 4.471 -16.689 1.00 68.34 373 TYR A N 1
ATOM 579 C CA . TYR A 1 128 ? -11.962 3.913 -15.379 1.00 67.10 373 TYR A CA 1
ATOM 580 C C . TYR A 1 128 ? -13.417 3.481 -15.346 1.00 66.76 373 TYR A C 1
ATOM 581 O O . TYR A 1 128 ? -14.165 3.915 -14.487 1.00 64.58 373 TYR A O 1
ATOM 590 N N . GLN A 1 129 ? -13.764 2.559 -16.240 1.00 66.85 374 GLN A N 1
ATOM 591 C CA . GLN A 1 129 ? -15.121 2.037 -16.413 1.00 70.28 374 GLN A CA 1
ATOM 592 C C . GLN A 1 129 ? -15.494 0.813 -15.497 1.00 67.87 374 GLN A C 1
ATOM 593 O O . GLN A 1 129 ? -14.608 0.066 -15.133 1.00 73.81 374 GLN A O 1
ATOM 599 N N . HIS A 1 130 ? -16.790 0.606 -15.142 1.00 63.33 375 HIS A N 1
ATOM 600 C CA . HIS A 1 130 ? -17.236 -0.459 -14.193 1.00 56.47 375 HIS A CA 1
ATOM 601 C C . HIS A 1 130 ? -18.755 -0.574 -14.183 1.00 57.72 375 HIS A C 1
ATOM 602 O O . HIS A 1 130 ? -19.462 0.355 -14.560 1.00 60.77 375 HIS A O 1
ATOM 609 N N . GLU A 1 131 ? -19.262 -1.714 -13.743 1.00 55.20 376 GLU A N 1
ATOM 610 C CA . GLU A 1 131 ? -20.705 -2.000 -13.669 1.00 56.74 376 GLU A CA 1
ATOM 611 C C . GLU A 1 131 ? -21.598 -0.971 -12.894 1.00 53.41 376 GLU A C 1
ATOM 612 O O . GLU A 1 131 ? -22.758 -0.713 -13.231 1.00 50.27 376 GLU A O 1
ATOM 618 N N . ASN A 1 132 ? -21.047 -0.442 -11.815 1.00 49.47 377 ASN A N 1
ATOM 619 C CA . ASN A 1 132 ? -21.681 0.556 -10.939 1.00 44.78 377 ASN A CA 1
ATOM 620 C C . ASN A 1 132 ? -21.154 1.961 -11.241 1.00 42.42 377 ASN A C 1
ATOM 621 O O . ASN A 1 132 ? -21.249 2.845 -10.398 1.00 43.19 377 ASN A O 1
ATOM 626 N N . VAL A 1 133 ? -20.610 2.175 -12.444 1.00 41.81 378 VAL A N 1
ATOM 627 C CA . VAL A 1 133 ? -20.131 3.510 -12.876 1.00 40.59 378 VAL A CA 1
ATOM 628 C C . VAL A 1 133 ? -20.849 3.847 -14.165 1.00 36.36 378 VAL A C 1
ATOM 629 O O . VAL A 1 133 ? -20.959 3.012 -15.017 1.00 35.73 378 VAL A O 1
ATOM 633 N N . VAL A 1 134 ? -21.386 5.059 -14.240 1.00 35.69 379 VAL A N 1
ATOM 634 C CA . VAL A 1 134 ? -22.091 5.540 -15.424 1.00 35.43 379 VAL A CA 1
ATOM 635 C C . VAL A 1 134 ? -21.089 5.506 -16.607 1.00 35.59 379 VAL A C 1
ATOM 636 O O . VAL A 1 134 ? -19.958 5.926 -16.503 1.00 33.98 379 VAL A O 1
ATOM 640 N N . GLU A 1 135 ? -21.517 4.903 -17.683 1.00 35.63 380 GLU A N 1
ATOM 641 C CA . GLU A 1 135 ? -20.707 4.790 -18.853 1.00 39.54 380 GLU A CA 1
ATOM 642 C C . GLU A 1 135 ? -20.729 6.087 -19.673 1.00 37.40 380 GLU A C 1
ATOM 643 O O . GLU A 1 135 ? -21.795 6.624 -19.965 1.00 32.01 380 GLU A O 1
ATOM 649 N N . MET A 1 136 ? -19.547 6.585 -20.011 1.00 37.35 381 MET A N 1
ATOM 650 C CA . MET A 1 136 ? -19.396 7.774 -20.858 1.00 42.57 381 MET A CA 1
ATOM 651 C C . MET A 1 136 ? -19.039 7.298 -22.267 1.00 41.68 381 MET A C 1
ATOM 652 O O . MET A 1 136 ? -18.225 6.412 -22.408 1.00 44.67 381 MET A O 1
ATOM 657 N N . TYR A 1 137 ? -19.738 7.777 -23.297 1.00 39.21 382 TYR A N 1
ATOM 658 C CA . TYR A 1 137 ? -19.524 7.301 -24.656 1.00 38.06 382 TYR A CA 1
ATOM 659 C C . TYR A 1 137 ? -18.578 8.168 -25.473 1.00 38.45 382 TYR A C 1
ATOM 660 O O . TYR A 1 137 ? -17.702 7.654 -26.115 1.00 38.28 382 TYR A O 1
ATOM 669 N N . ASN A 1 138 ? -18.755 9.490 -25.477 1.00 38.21 383 ASN A N 1
ATOM 670 C CA . ASN A 1 138 ? -17.969 10.366 -26.378 1.00 37.21 383 ASN A CA 1
ATOM 671 C C . ASN A 1 138 ? -18.030 11.745 -25.789 1.00 37.19 383 ASN A C 1
ATOM 672 O O . ASN A 1 138 ? -18.971 12.069 -25.028 1.00 34.31 383 ASN A O 1
ATOM 677 N N . SER A 1 139 ? -17.045 12.564 -26.162 1.00 36.38 384 SER A N 1
ATOM 678 C CA . SER A 1 139 ? -16.972 13.925 -25.698 1.00 34.66 384 SER A CA 1
ATOM 679 C C . SER A 1 139 ? -16.734 14.787 -26.905 1.00 35.69 384 SER A C 1
ATOM 680 O O . SER A 1 139 ? -16.075 14.340 -27.863 1.00 35.83 384 SER A O 1
ATOM 683 N N . TYR A 1 140 ? -17.315 16.008 -26.916 1.00 33.84 385 TYR A N 1
ATOM 684 C CA . TYR A 1 140 ? -17.156 16.913 -28.036 1.00 33.76 385 TYR A CA 1
ATOM 685 C C . TYR A 1 140 ? -17.031 18.330 -27.537 1.00 34.87 385 TYR A C 1
ATOM 686 O O . TYR A 1 140 ? -17.514 18.666 -26.423 1.00 33.21 385 TYR A O 1
ATOM 695 N N . LEU A 1 141 ? -16.439 19.183 -28.374 1.00 35.40 386 LEU A N 1
ATOM 696 C CA . LEU A 1 141 ? -16.424 20.633 -28.112 1.00 36.02 386 LEU A CA 1
ATOM 697 C C . LEU A 1 141 ? -17.407 21.241 -29.050 1.00 36.02 386 LEU A C 1
ATOM 698 O O . LEU A 1 141 ? -17.224 21.150 -30.269 1.00 36.46 386 LEU A O 1
ATOM 703 N N . VAL A 1 142 ? -18.447 21.879 -28.509 1.00 37.60 387 VAL A N 1
ATOM 704 C CA . VAL A 1 142 ? -19.533 22.474 -29.310 1.00 38.70 387 VAL A CA 1
ATOM 705 C C . VAL A 1 142 ? -19.646 23.940 -28.928 1.00 40.58 387 VAL A C 1
ATOM 706 O O . VAL A 1 142 ? -20.075 24.251 -27.856 1.00 44.75 387 VAL A O 1
ATOM 710 N N . GLY A 1 143 ? -19.160 24.837 -29.749 1.00 43.91 388 GLY A N 1
A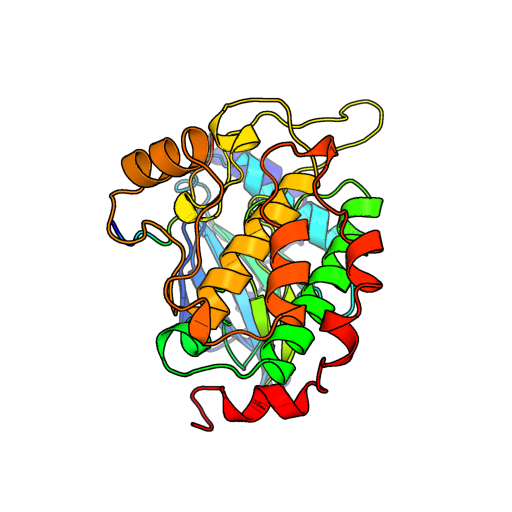TOM 711 C CA . GLY A 1 143 ? -19.062 26.266 -29.392 1.00 43.52 388 GLY A CA 1
ATOM 712 C C . GLY A 1 143 ? -18.144 26.475 -28.192 1.00 42.90 388 GLY A C 1
ATOM 713 O O . GLY A 1 143 ? -16.973 26.092 -28.195 1.00 41.69 388 GLY A O 1
ATOM 714 N N . ASP A 1 144 ? -18.689 27.064 -27.150 1.00 41.06 389 ASP A N 1
ATOM 715 C CA . ASP A 1 144 ? -17.946 27.251 -25.911 1.00 44.34 389 ASP A CA 1
AT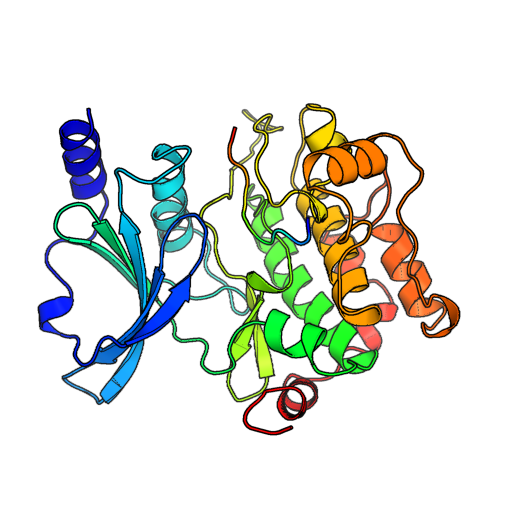OM 716 C C . ASP A 1 144 ? -18.231 26.218 -24.841 1.00 41.17 389 ASP A C 1
ATOM 717 O O . ASP A 1 144 ? -17.934 26.465 -23.678 1.00 40.94 389 ASP A O 1
ATOM 722 N N . GLU A 1 145 ? -18.820 25.086 -25.235 1.00 40.30 390 GLU A N 1
ATOM 723 C CA . GLU A 1 145 ? -19.238 24.059 -24.301 1.00 40.36 390 GLU A CA 1
ATOM 724 C C . GLU A 1 145 ? -18.586 22.717 -24.592 1.00 38.64 390 GLU A C 1
ATOM 725 O O . GLU A 1 145 ? -18.455 22.295 -25.721 1.00 39.64 390 GLU A O 1
ATOM 731 N N . LEU A 1 146 ? -18.158 22.064 -23.538 1.00 37.86 391 LEU A N 1
ATOM 732 C CA . LEU A 1 146 ? -17.830 20.654 -23.567 1.00 36.34 391 LEU A CA 1
ATOM 733 C C . LEU A 1 146 ? -19.150 19.843 -23.413 1.00 35.72 391 LEU A C 1
ATOM 734 O O . LEU A 1 146 ? -19.870 20.063 -22.475 1.00 35.79 391 LEU A O 1
ATOM 739 N N . TRP A 1 147 ? -19.437 18.944 -24.356 1.00 33.79 392 TRP A N 1
ATOM 740 C CA . TRP A 1 147 ? -20.562 18.030 -24.267 1.00 34.09 392 TRP A CA 1
ATOM 741 C C . TRP A 1 147 ? -20.049 16.623 -24.076 1.00 33.72 392 TRP A C 1
ATOM 742 O O . TRP A 1 147 ? -19.132 16.158 -24.784 1.00 37.06 392 TRP A O 1
ATOM 753 N N . VAL A 1 148 ? -20.628 15.946 -23.120 1.00 32.48 393 VAL A N 1
ATOM 754 C CA . VAL A 1 148 ? -20.369 14.560 -22.905 1.00 33.19 393 VAL A CA 1
ATOM 755 C C . VAL A 1 148 ? -21.653 13.763 -23.089 1.00 31.73 393 VAL A C 1
ATOM 756 O O . VAL A 1 148 ? -22.635 13.979 -22.386 1.00 29.70 393 VAL A O 1
ATOM 760 N N . VAL A 1 149 ? -21.584 12.801 -23.990 1.00 32.41 394 VAL A N 1
ATOM 761 C CA . VAL A 1 149 ? -22.689 11.899 -24.295 1.00 33.02 394 VAL A CA 1
ATOM 762 C C . VAL A 1 149 ? -22.441 10.627 -23.482 1.00 32.63 394 VAL A C 1
ATOM 763 O O . VAL A 1 149 ? -21.374 10.025 -23.552 1.00 29.89 394 VAL A O 1
ATOM 767 N N . MET A 1 150 ? -23.421 10.277 -22.666 1.00 33.68 395 MET A N 1
ATOM 768 C CA . MET A 1 150 ? -23.265 9.210 -21.708 1.00 34.36 395 MET A CA 1
ATOM 769 C C . MET A 1 150 ? -24.537 8.396 -21.550 1.00 33.28 395 MET A C 1
ATOM 770 O O . MET A 1 150 ? -25.608 8.749 -22.063 1.00 31.01 395 MET A O 1
ATOM 775 N N . GLU A 1 151 ? -24.383 7.296 -20.839 1.00 32.43 396 GLU A N 1
ATOM 776 C CA . GLU A 1 151 ? -25.472 6.414 -20.494 1.00 33.87 396 GLU A CA 1
ATOM 777 C C . GLU A 1 151 ? -26.619 7.202 -19.842 1.00 33.90 396 GLU A C 1
ATOM 778 O O . GLU A 1 151 ? -26.403 8.053 -18.951 1.00 32.80 396 GLU A O 1
ATOM 784 N N . PHE A 1 152 ? -27.838 6.971 -20.306 1.00 34.72 397 PHE A N 1
ATOM 785 C CA . PHE A 1 152 ? -29.022 7.584 -19.654 1.00 35.66 397 PHE A CA 1
ATOM 786 C C . PHE A 1 152 ? -29.488 6.735 -18.453 1.00 33.00 397 PHE A C 1
ATOM 787 O O . PHE A 1 152 ? -29.792 5.608 -18.596 1.00 34.44 397 PHE A O 1
ATOM 795 N N . LEU A 1 153 ? -29.511 7.296 -17.267 1.00 33.71 398 LEU A N 1
ATOM 796 C CA . LEU A 1 153 ? -29.953 6.579 -16.072 1.00 34.84 398 LEU A CA 1
ATOM 797 C C . LEU A 1 153 ? -31.383 7.029 -15.794 1.00 34.90 398 LEU A C 1
ATOM 798 O O . LEU A 1 153 ? -31.637 8.034 -15.129 1.00 35.72 398 LEU A O 1
ATOM 803 N N . GLU A 1 154 ? -32.309 6.310 -16.405 1.00 36.57 399 GLU A N 1
ATOM 804 C CA . GLU A 1 154 ? -33.693 6.785 -16.550 1.00 40.31 399 GLU A CA 1
ATOM 805 C C . GLU A 1 154 ? -34.515 6.849 -15.255 1.00 41.61 399 GLU A C 1
ATOM 806 O O . GLU A 1 154 ? -35.545 7.540 -15.195 1.00 46.14 399 GLU A O 1
ATOM 812 N N . GLY A 1 155 ? -34.067 6.125 -14.235 1.00 42.58 400 GLY A N 1
ATOM 813 C CA . GLY A 1 155 ? -34.594 6.258 -12.887 1.00 42.41 400 GLY A CA 1
ATOM 814 C C . GLY A 1 155 ? -34.190 7.496 -12.098 1.00 41.45 400 GLY A C 1
ATOM 815 O O . GLY A 1 155 ? -34.627 7.641 -10.989 1.00 41.73 400 GLY A O 1
ATOM 816 N N . GLY A 1 156 ? -33.336 8.363 -12.626 1.00 41.42 401 GLY A N 1
ATOM 817 C CA . GLY A 1 156 ? -33.051 9.622 -11.946 1.00 40.66 401 GLY A CA 1
ATOM 818 C C . GLY A 1 156 ? -32.074 9.421 -10.802 1.00 37.40 401 GLY A C 1
ATOM 819 O O . GLY A 1 156 ? -31.495 8.361 -10.631 1.00 36.34 401 GLY A O 1
ATOM 820 N N . ALA A 1 157 ? -31.922 10.464 -10.008 1.00 37.19 402 ALA A N 1
ATOM 821 C CA . ALA A 1 157 ? -30.935 10.500 -8.899 1.00 38.02 402 ALA A CA 1
ATOM 822 C C . ALA A 1 157 ? -31.543 10.038 -7.541 1.00 37.33 402 ALA A C 1
ATOM 823 O O . ALA A 1 157 ? -32.742 10.202 -7.281 1.00 34.54 402 ALA A O 1
ATOM 825 N N . LEU A 1 158 ? -30.683 9.491 -6.692 1.00 36.45 403 LEU A N 1
ATOM 826 C CA . LEU A 1 158 ? -31.088 9.050 -5.360 1.00 35.28 403 LEU A CA 1
ATOM 827 C C . LEU A 1 158 ? -31.685 10.214 -4.550 1.00 35.02 403 LEU A C 1
ATOM 828 O O . LEU A 1 158 ? -32.569 10.004 -3.711 1.00 37.17 403 LEU A O 1
ATOM 833 N N . THR A 1 159 ? -31.307 11.436 -4.863 1.00 33.07 404 THR A N 1
ATOM 834 C CA . THR A 1 159 ? -31.840 12.613 -4.168 1.00 35.83 404 THR A CA 1
ATOM 835 C C . THR A 1 159 ? -33.355 12.704 -4.153 1.00 36.59 404 THR A C 1
ATOM 836 O O . THR A 1 159 ? -33.956 13.048 -3.129 1.00 35.89 404 THR A O 1
ATOM 840 N N . ASP A 1 160 ? -33.981 12.391 -5.278 1.00 37.45 405 ASP A N 1
ATOM 841 C CA . ASP A 1 160 ? -35.447 12.502 -5.380 1.00 39.00 405 ASP A CA 1
ATOM 842 C C . ASP A 1 160 ? -36.099 11.474 -4.417 1.00 40.00 405 ASP A C 1
ATOM 843 O O . ASP A 1 160 ? -37.101 11.783 -3.728 1.00 41.62 405 ASP A O 1
ATOM 848 N N . ILE A 1 161 ? -35.486 10.291 -4.331 1.00 37.26 406 ILE A N 1
ATOM 849 C CA . ILE A 1 161 ? -35.894 9.296 -3.358 1.00 38.67 406 ILE A CA 1
ATOM 850 C C . ILE A 1 161 ? -35.779 9.729 -1.877 1.00 39.72 406 ILE A C 1
ATOM 851 O O . ILE A 1 161 ? -36.761 9.654 -1.094 1.00 39.12 406 ILE A O 1
ATOM 856 N N . VAL A 1 162 ? -34.598 10.178 -1.472 1.00 39.70 407 VAL A N 1
ATOM 857 C CA . VAL A 1 162 ? -34.386 10.459 -0.048 1.00 40.50 407 VAL A CA 1
ATOM 858 C C . VAL A 1 162 ? -35.176 11.679 0.426 1.00 41.51 407 VAL A C 1
ATOM 859 O O . VAL A 1 162 ? -35.403 11.849 1.612 1.00 40.31 407 VAL A O 1
ATOM 863 N N . THR A 1 163 ? -35.517 12.561 -0.496 1.00 42.83 408 THR A N 1
ATOM 864 C CA . THR A 1 163 ? -36.309 13.735 -0.141 1.00 44.87 408 THR A CA 1
ATOM 865 C C . THR A 1 163 ? -37.827 13.445 -0.100 1.00 44.84 408 THR A C 1
ATOM 866 O O . THR A 1 163 ? -38.551 14.217 0.446 1.00 45.61 408 THR A O 1
ATOM 870 N N . HIS A 1 164 ? -38.293 12.332 -0.641 1.00 45.84 409 HIS A N 1
ATOM 871 C CA . HIS A 1 164 ? -39.724 12.058 -0.746 1.00 47.60 409 HIS A CA 1
ATOM 872 C C . HIS A 1 164 ? -40.216 10.743 -0.166 1.00 49.53 409 HIS A C 1
ATOM 873 O O . HIS A 1 164 ? -41.402 10.607 -0.014 1.00 50.35 409 HIS A O 1
ATOM 880 N N . THR A 1 165 ? -39.351 9.775 0.136 1.00 50.68 410 THR A N 1
ATOM 881 C CA . THR A 1 165 ? -39.798 8.528 0.810 1.00 51.92 410 THR A CA 1
ATOM 882 C C . THR A 1 165 ? -38.790 8.140 1.854 1.00 50.72 410 THR A C 1
ATOM 883 O O . THR A 1 165 ? -37.768 8.827 2.063 1.00 49.42 410 THR A O 1
ATOM 887 N N . ARG A 1 166 ? -39.122 7.051 2.525 1.00 50.77 411 ARG A N 1
ATOM 888 C CA . ARG A 1 166 ? -38.302 6.446 3.557 1.00 53.31 411 ARG A CA 1
ATOM 889 C C . ARG A 1 166 ? -37.731 5.178 2.946 1.00 48.43 411 ARG A C 1
ATOM 890 O O . ARG A 1 166 ? -38.457 4.375 2.403 1.00 51.46 411 ARG A O 1
ATOM 898 N N . MET A 1 167 ? -36.426 5.030 3.002 1.00 43.71 412 MET A N 1
ATOM 899 C CA . MET A 1 167 ? -35.787 3.854 2.550 1.00 40.94 412 MET A CA 1
ATOM 900 C C . MET A 1 167 ? -35.727 2.882 3.724 1.00 39.98 412 MET A C 1
ATOM 901 O O . MET A 1 167 ? -35.470 3.279 4.845 1.00 38.75 412 MET A O 1
ATOM 906 N N . ASN A 1 168 ? -35.950 1.602 3.480 1.00 39.37 413 ASN A N 1
ATOM 907 C CA . ASN A 1 168 ? -35.652 0.606 4.520 1.00 39.76 413 ASN A CA 1
ATOM 908 C C . ASN A 1 168 ? -34.188 0.165 4.439 1.00 41.69 413 ASN A C 1
ATOM 909 O O . ASN A 1 168 ? -33.433 0.603 3.557 1.00 39.66 413 ASN A O 1
ATOM 914 N N . GLU A 1 169 ? -33.761 -0.648 5.399 1.00 41.79 414 GLU A N 1
ATOM 915 C CA . GLU A 1 169 ? -32.359 -0.951 5.517 1.00 40.81 414 GLU A CA 1
ATOM 916 C C . GLU A 1 169 ? -31.889 -1.896 4.450 1.00 39.80 414 GLU A C 1
ATOM 917 O O . GLU A 1 169 ? -30.731 -1.943 4.122 1.00 38.32 414 GLU A O 1
ATOM 923 N N . GLU A 1 170 ? -32.784 -2.672 3.890 1.00 39.85 415 GLU A N 1
ATOM 924 C CA . GLU A 1 170 ? -32.381 -3.506 2.761 1.00 41.26 415 GLU A CA 1
ATOM 925 C C . GLU A 1 170 ? -31.978 -2.648 1.519 1.00 37.80 415 GLU A C 1
ATOM 926 O O . GLU A 1 170 ? -31.076 -2.983 0.786 1.00 36.70 415 GLU A O 1
ATOM 932 N N . GLN A 1 171 ? -32.733 -1.588 1.281 1.00 37.04 416 GLN A N 1
ATOM 933 C CA . GLN A 1 171 ? -32.529 -0.645 0.197 1.00 37.23 416 GLN A CA 1
ATOM 934 C C . GLN A 1 171 ? -31.240 0.186 0.471 1.00 37.54 416 GLN A C 1
ATOM 935 O O . GLN A 1 171 ? -30.404 0.370 -0.426 1.00 40.20 416 GLN A O 1
ATOM 941 N N . ILE A 1 172 ? -31.073 0.635 1.702 1.00 35.43 417 ILE A N 1
ATOM 942 C CA . ILE A 1 172 ? -29.917 1.393 2.097 1.00 34.70 417 ILE A CA 1
ATOM 943 C C . ILE A 1 172 ? -28.686 0.569 1.870 1.00 34.90 417 ILE A C 1
ATOM 944 O O . ILE A 1 172 ? -27.761 1.049 1.243 1.00 35.02 417 ILE A O 1
ATOM 949 N N . ALA A 1 173 ? -28.692 -0.661 2.362 1.00 36.79 418 ALA A N 1
ATOM 950 C CA . ALA A 1 173 ? -27.573 -1.595 2.201 1.00 38.53 418 ALA A CA 1
ATOM 951 C C . ALA A 1 173 ? -27.239 -1.923 0.713 1.00 37.32 418 ALA A C 1
ATOM 952 O O . ALA A 1 173 ? -26.066 -2.006 0.325 1.00 36.58 418 ALA A O 1
ATOM 954 N N . ALA A 1 174 ? -28.266 -2.072 -0.109 1.00 36.13 419 ALA A N 1
ATOM 955 C CA . ALA A 1 174 ? -28.066 -2.275 -1.545 1.00 36.57 419 ALA A CA 1
ATOM 956 C C . ALA A 1 174 ? -27.378 -1.074 -2.175 1.00 36.10 419 ALA A C 1
ATOM 957 O O . ALA A 1 174 ? -26.446 -1.234 -2.969 1.00 35.04 419 ALA A O 1
ATOM 959 N N . VAL A 1 175 ? -27.826 0.133 -1.815 1.00 34.12 420 VAL A N 1
ATOM 960 C CA . VAL A 1 175 ? -27.159 1.320 -2.303 1.00 32.87 420 VAL A CA 1
ATOM 961 C C . VAL A 1 175 ? -25.719 1.399 -1.829 1.00 32.49 420 VAL A C 1
ATOM 962 O O . VAL A 1 175 ? -24.805 1.628 -2.627 1.00 33.23 420 VAL A O 1
ATOM 966 N N . CYS A 1 176 ? -25.490 1.196 -0.545 1.00 34.30 421 CYS A N 1
ATOM 967 C CA . CYS A 1 176 ? -24.124 1.260 -0.034 1.00 35.08 421 CYS A CA 1
ATOM 968 C C . CYS A 1 176 ? -23.234 0.224 -0.685 1.00 36.21 421 CYS A C 1
ATOM 969 O O . CYS A 1 176 ? -22.077 0.492 -0.963 1.00 36.35 421 CYS A O 1
ATOM 972 N N . LEU A 1 177 ? -23.765 -0.977 -0.912 1.00 36.41 422 LEU A N 1
ATOM 973 C CA . LEU A 1 177 ? -22.992 -2.021 -1.513 1.00 37.40 422 LEU A CA 1
ATOM 974 C C . LEU A 1 177 ? -22.565 -1.659 -2.907 1.00 35.98 422 LEU A C 1
ATOM 975 O O . LEU A 1 177 ? -21.415 -1.774 -3.272 1.00 35.54 422 LEU A O 1
ATOM 980 N N . ALA A 1 178 ? -23.514 -1.218 -3.703 1.00 36.43 423 ALA A N 1
ATOM 981 C CA . ALA A 1 178 ? -23.200 -0.804 -5.053 1.00 36.18 423 ALA A CA 1
ATOM 982 C C . ALA A 1 178 ? -22.154 0.332 -5.127 1.00 36.93 423 ALA A C 1
ATOM 983 O O . ALA A 1 178 ? -21.172 0.273 -5.916 1.00 35.90 423 ALA A O 1
ATOM 985 N N . VAL A 1 179 ? -22.353 1.350 -4.297 1.00 35.42 424 VAL A N 1
ATOM 986 C CA . VAL A 1 179 ? -21.403 2.458 -4.213 1.00 34.99 424 VAL A CA 1
ATOM 987 C C . VAL A 1 179 ? -20.003 2.032 -3.772 1.00 35.80 424 VAL A C 1
ATOM 988 O O . VAL A 1 179 ? -18.976 2.422 -4.394 1.00 34.92 424 VAL A O 1
ATOM 992 N N . LEU A 1 180 ? -19.948 1.189 -2.745 1.00 37.27 425 LEU A N 1
ATOM 993 C CA . LEU A 1 180 ? -18.679 0.718 -2.267 1.00 36.28 425 LEU A CA 1
ATOM 994 C C . LEU A 1 180 ? -17.945 -0.172 -3.262 1.00 38.62 425 LEU A C 1
ATOM 995 O O . LEU A 1 180 ? -16.688 -0.181 -3.278 1.00 37.46 425 LEU A O 1
ATOM 1000 N N . GLN A 1 181 ? -18.670 -0.965 -4.050 1.00 38.67 426 GLN A N 1
ATOM 1001 C CA . GLN A 1 181 ? -17.952 -1.762 -5.089 1.00 38.75 426 GLN A CA 1
ATOM 1002 C C . GLN A 1 181 ? -17.260 -0.799 -6.084 1.00 37.85 426 GLN A C 1
ATOM 1003 O O . GLN A 1 181 ? -16.111 -0.972 -6.408 1.00 38.43 426 GLN A O 1
ATOM 1009 N N . ALA A 1 182 ? -17.982 0.199 -6.558 1.00 35.95 427 ALA A N 1
ATOM 1010 C CA . ALA A 1 182 ? -17.410 1.191 -7.436 1.00 35.76 427 ALA A CA 1
ATOM 1011 C C . ALA A 1 182 ? -16.228 1.881 -6.754 1.00 36.60 427 ALA A C 1
ATOM 1012 O O . ALA A 1 182 ? -15.167 1.987 -7.358 1.00 35.06 427 ALA A O 1
ATOM 1014 N N . LEU A 1 183 ? -16.385 2.306 -5.491 1.00 36.51 428 LEU A N 1
ATOM 1015 C CA . LEU A 1 183 ? -15.265 2.939 -4.800 1.00 36.43 428 LEU A CA 1
ATOM 1016 C C . LEU A 1 183 ? -14.065 2.057 -4.566 1.00 38.12 428 LEU A C 1
ATOM 1017 O O . LEU A 1 183 ? -12.920 2.537 -4.682 1.00 39.51 428 LEU A O 1
ATOM 1022 N N . SER A 1 184 ? -14.263 0.772 -4.282 1.00 40.56 429 SER A N 1
ATOM 1023 C CA . SER A 1 184 ? -13.079 -0.083 -4.033 1.00 42.53 429 SER A CA 1
ATOM 1024 C C . SER A 1 184 ? -12.166 -0.106 -5.272 1.00 42.12 429 SER A C 1
ATOM 1025 O O . SER A 1 184 ? -10.957 -0.062 -5.149 1.00 43.71 429 SER A O 1
ATOM 1028 N N . VAL A 1 185 ? -12.774 -0.132 -6.444 1.00 40.47 430 VAL A N 1
ATOM 1029 C CA . VAL A 1 185 ? -12.067 -0.205 -7.697 1.00 42.07 430 VAL A CA 1
ATOM 1030 C C . VAL A 1 185 ? -11.483 1.170 -8.042 1.00 41.82 430 VAL A C 1
ATOM 1031 O O . VAL A 1 185 ? -10.314 1.277 -8.401 1.00 41.82 430 VAL A O 1
ATOM 1035 N N . LEU A 1 186 ? -12.268 2.225 -7.910 1.00 40.29 431 LEU A N 1
ATOM 1036 C CA . LEU A 1 186 ? -11.715 3.560 -8.182 1.00 40.15 431 LEU A CA 1
ATOM 1037 C C . LEU A 1 186 ? -10.538 3.844 -7.286 1.00 39.11 431 LEU A C 1
ATOM 1038 O O . LEU A 1 186 ? -9.497 4.273 -7.750 1.00 37.53 431 LEU A O 1
ATOM 1043 N N . HIS A 1 187 ? -10.706 3.597 -6.002 1.00 39.26 432 HIS A N 1
ATOM 1044 C CA . HIS A 1 187 ? -9.654 3.930 -5.055 1.00 39.97 432 HIS A CA 1
ATOM 1045 C C . HIS A 1 187 ? -8.407 3.134 -5.262 1.00 43.25 432 HIS A C 1
ATOM 1046 O O . HIS A 1 187 ? -7.321 3.682 -5.089 1.00 46.11 432 HIS A O 1
ATOM 1053 N N . ALA A 1 188 ? -8.538 1.853 -5.630 1.00 43.94 433 ALA A N 1
ATOM 1054 C CA . ALA A 1 188 ? -7.370 1.014 -5.831 1.00 47.30 433 ALA A CA 1
ATOM 1055 C C . ALA A 1 188 ? -6.552 1.443 -7.050 1.00 48.86 433 ALA A C 1
ATOM 1056 O O . ALA A 1 188 ? -5.430 1.021 -7.210 1.00 50.69 433 ALA A O 1
ATOM 1058 N N . GLN A 1 189 ? -7.125 2.280 -7.899 1.00 48.58 434 GLN A N 1
ATOM 1059 C CA . GLN A 1 189 ? -6.420 2.850 -8.989 1.00 50.50 434 GLN A CA 1
ATOM 1060 C C . GLN A 1 189 ? -6.147 4.320 -8.854 1.00 48.27 434 GLN A C 1
ATOM 1061 O O . GLN A 1 189 ? -6.046 4.982 -9.849 1.00 48.35 434 GLN A O 1
ATOM 1067 N N . GLY A 1 190 ? -6.092 4.833 -7.644 1.00 47.08 435 GLY A N 1
ATOM 1068 C CA . GLY A 1 190 ? -5.701 6.198 -7.422 1.00 47.31 435 GLY A CA 1
ATOM 1069 C C . GLY A 1 190 ? -6.760 7.287 -7.579 1.00 47.30 435 GLY A C 1
ATOM 1070 O O . GLY A 1 190 ? -6.415 8.450 -7.393 1.00 47.04 435 GLY A O 1
ATOM 1071 N N . VAL A 1 191 ? -8.031 6.943 -7.875 1.00 42.88 436 VAL A N 1
ATOM 1072 C CA . VAL A 1 191 ? -9.063 7.940 -8.153 1.00 38.77 436 VAL A CA 1
ATOM 1073 C C . VAL A 1 191 ? -9.912 8.200 -6.902 1.00 36.96 436 VAL A C 1
ATOM 1074 O O . VAL A 1 191 ? -10.426 7.276 -6.292 1.00 36.04 436 VAL A O 1
ATOM 1078 N N . ILE A 1 192 ? -10.041 9.470 -6.549 1.00 34.98 437 ILE A N 1
ATOM 1079 C CA . ILE A 1 192 ? -10.878 9.916 -5.471 1.00 35.70 437 ILE A CA 1
ATOM 1080 C C . ILE A 1 192 ? -12.037 10.675 -6.123 1.00 33.93 437 ILE A C 1
ATOM 1081 O O . ILE A 1 192 ? -11.803 11.581 -6.929 1.00 32.31 437 ILE A O 1
ATOM 1086 N N . HIS A 1 193 ? -13.271 10.302 -5.821 1.00 32.14 438 HIS A N 1
ATOM 1087 C CA . HIS A 1 193 ? -14.411 10.939 -6.462 1.00 31.47 438 HIS A CA 1
ATOM 1088 C C . HIS A 1 193 ? -14.605 12.401 -6.015 1.00 32.84 438 HIS A C 1
ATOM 1089 O O . HIS A 1 193 ? -14.801 13.297 -6.860 1.00 32.73 438 HIS A O 1
ATOM 1096 N N . ARG A 1 194 ? -14.620 12.632 -4.684 1.00 33.57 439 ARG A N 1
ATOM 1097 C CA . ARG A 1 194 ? -14.669 13.992 -4.037 1.00 34.81 439 ARG A CA 1
ATOM 1098 C C . ARG A 1 194 ? -16.012 14.702 -4.029 1.00 34.26 439 ARG A C 1
ATOM 1099 O O . ARG A 1 194 ? -16.140 15.817 -3.521 1.00 36.59 439 ARG A O 1
ATOM 1107 N N . ASN A 1 195 ? -17.017 14.032 -4.536 1.00 33.34 440 ASN A N 1
ATOM 1108 C CA . ASN A 1 195 ? -18.355 14.574 -4.588 1.00 34.08 440 ASN A CA 1
ATOM 1109 C C . ASN A 1 195 ? -19.415 13.516 -4.352 1.00 32.28 440 ASN A C 1
ATOM 1110 O O . ASN A 1 195 ? -20.466 13.510 -5.008 1.00 31.24 440 ASN A O 1
ATOM 1115 N N . ILE A 1 196 ? -19.137 12.605 -3.417 1.00 32.80 441 ILE A N 1
ATOM 1116 C CA . ILE A 1 196 ? -20.111 11.616 -3.047 1.00 33.14 441 ILE A CA 1
ATOM 1117 C C . ILE A 1 196 ? -21.244 12.308 -2.265 1.00 33.74 441 ILE A C 1
ATOM 1118 O O . ILE A 1 196 ? -21.014 13.010 -1.276 1.00 34.86 441 ILE A O 1
ATOM 1123 N N . LYS A 1 197 ? -22.460 12.082 -2.745 1.00 34.01 442 LYS A N 1
ATOM 1124 C CA . LYS A 1 197 ? -23.715 12.485 -2.122 1.00 32.91 442 LYS A CA 1
ATOM 1125 C C . LYS A 1 197 ? -24.882 11.895 -2.956 1.00 32.62 442 LYS A C 1
ATOM 1126 O O . LYS A 1 197 ? -24.645 11.413 -4.089 1.00 31.55 442 LYS A O 1
ATOM 1132 N N . SER A 1 198 ? -26.128 11.967 -2.463 1.00 31.05 443 SER A N 1
ATOM 1133 C CA . SER A 1 198 ? -27.256 11.324 -3.173 1.00 31.33 443 SER A CA 1
ATOM 1134 C C . SER A 1 198 ? -27.434 11.824 -4.639 1.00 31.95 443 SER A C 1
ATOM 1135 O O . SER A 1 198 ? -27.828 11.040 -5.503 1.00 30.67 443 SER A O 1
ATOM 1138 N N . ASP A 1 199 ? -27.066 13.088 -4.905 1.00 33.03 444 ASP A N 1
ATOM 1139 C CA . ASP A 1 199 ? -27.158 13.678 -6.272 1.00 33.31 444 ASP A CA 1
ATOM 1140 C C . ASP A 1 199 ? -26.235 13.011 -7.305 1.00 33.61 444 ASP A C 1
ATOM 1141 O O . ASP A 1 199 ? -26.508 13.060 -8.539 1.00 35.30 444 ASP A O 1
ATOM 1146 N N . SER A 1 200 ? -25.149 12.388 -6.825 1.00 31.59 445 SER A N 1
ATOM 1147 C CA . SER A 1 200 ? -24.223 11.680 -7.700 1.00 30.85 445 SER A CA 1
ATOM 1148 C C . SER A 1 200 ? -24.501 10.211 -7.932 1.00 31.91 445 SER A C 1
ATOM 1149 O O . SER A 1 200 ? -23.723 9.563 -8.655 1.00 31.75 445 SER A O 1
ATOM 1152 N N . ILE A 1 201 ? -25.559 9.673 -7.326 1.00 32.06 446 ILE A N 1
ATOM 1153 C CA . ILE A 1 201 ? -25.933 8.267 -7.437 1.00 33.01 446 ILE A CA 1
ATOM 1154 C C . ILE A 1 201 ? -27.214 8.200 -8.276 1.00 34.42 446 ILE A C 1
ATOM 1155 O O . ILE A 1 201 ? -28.220 8.840 -7.973 1.00 36.19 446 ILE A O 1
ATOM 1160 N N . LEU A 1 202 ? -27.134 7.450 -9.359 1.00 35.05 447 LEU A N 1
ATOM 1161 C CA . LEU A 1 202 ? -28.169 7.411 -10.364 1.00 35.53 447 LEU A CA 1
ATOM 1162 C C . LEU A 1 202 ? -28.662 5.991 -10.418 1.00 34.00 447 LEU A C 1
ATOM 1163 O O . LEU A 1 202 ? -27.971 5.098 -10.046 1.00 31.60 447 LEU A O 1
ATOM 1168 N N . LEU A 1 203 ? -29.909 5.853 -10.835 1.00 36.05 448 LEU A N 1
ATOM 1169 C CA . LEU A 1 203 ? -30.594 4.594 -10.930 1.00 38.91 448 LEU A CA 1
ATOM 1170 C C . LEU A 1 203 ? -31.085 4.294 -12.371 1.00 37.68 448 LEU A C 1
ATOM 1171 O O . LEU A 1 203 ? -31.546 5.200 -13.090 1.00 35.50 448 LEU A O 1
ATOM 1176 N N . THR A 1 204 ? -31.025 3.015 -12.732 1.00 39.85 449 THR A N 1
ATOM 1177 C CA . THR A 1 204 ? -31.847 2.453 -13.812 1.00 40.38 449 THR A CA 1
ATOM 1178 C C . THR A 1 204 ? -33.323 2.231 -13.432 1.00 41.78 449 THR A C 1
ATOM 1179 O O . THR A 1 204 ? -33.685 2.237 -12.269 1.00 41.27 449 THR A O 1
ATOM 1183 N N . HIS A 1 205 ? -34.156 1.970 -14.436 1.00 42.54 450 HIS A N 1
ATOM 1184 C CA . HIS A 1 205 ? -35.561 1.695 -14.228 1.00 43.27 450 HIS A CA 1
ATOM 1185 C C . HIS A 1 205 ? -35.770 0.414 -13.408 1.00 44.45 450 HIS A C 1
ATOM 1186 O O . HIS A 1 205 ? -36.836 0.244 -12.758 1.00 43.19 450 HIS A O 1
ATOM 1193 N N . ASP A 1 206 ? -34.804 -0.500 -13.480 1.00 42.47 451 ASP A N 1
ATOM 1194 C CA . ASP A 1 206 ? -34.913 -1.754 -12.746 1.00 45.86 451 ASP A CA 1
ATOM 1195 C C . ASP A 1 206 ? -34.072 -1.733 -11.473 1.00 44.28 451 ASP A C 1
ATOM 1196 O O . ASP A 1 206 ? -33.785 -2.777 -10.908 1.00 43.44 451 ASP A O 1
ATOM 1201 N N . GLY A 1 207 ? -33.714 -0.530 -11.004 1.00 44.20 452 GLY A N 1
ATOM 1202 C CA . GLY A 1 207 ? -33.160 -0.334 -9.664 1.00 41.48 452 GLY A CA 1
ATOM 1203 C C . GLY A 1 207 ? -31.695 -0.613 -9.492 1.00 40.93 452 GLY A C 1
ATOM 1204 O O . GLY A 1 207 ? -31.180 -0.665 -8.368 1.00 39.80 452 GLY A O 1
ATOM 1205 N N . ARG A 1 208 ? -30.980 -0.750 -10.585 1.00 41.43 453 ARG A N 1
ATOM 1206 C CA . ARG A 1 208 ? -29.501 -0.741 -10.515 1.00 42.97 453 ARG A CA 1
ATOM 1207 C C . ARG A 1 208 ? -28.871 0.658 -10.230 1.00 40.54 453 ARG A C 1
ATOM 1208 O O . ARG A 1 208 ? -29.307 1.669 -10.792 1.00 40.41 453 ARG A O 1
ATOM 1216 N N . VAL A 1 209 ? -27.803 0.662 -9.426 1.00 38.70 454 VAL A N 1
ATOM 1217 C CA . VAL A 1 209 ? -27.187 1.875 -8.828 1.00 37.60 454 VAL A CA 1
ATOM 1218 C C . VAL A 1 209 ? -25.860 2.165 -9.466 1.00 34.79 454 VAL A C 1
ATOM 1219 O O . VAL A 1 209 ? -25.008 1.297 -9.536 1.00 36.02 454 VAL A O 1
ATOM 1223 N N . LYS A 1 210 ? -25.678 3.376 -9.949 1.00 32.85 455 LYS A N 1
ATOM 1224 C CA . LYS A 1 210 ? -24.413 3.735 -10.522 1.00 34.58 455 LYS A CA 1
ATOM 1225 C C . LYS A 1 210 ? -23.939 5.065 -10.039 1.00 33.87 455 LYS A C 1
ATOM 1226 O O . LYS A 1 210 ? -24.720 5.994 -9.839 1.00 34.39 455 LYS A O 1
ATOM 1232 N N . LEU A 1 211 ? -22.624 5.130 -9.960 1.00 32.75 456 LEU A N 1
ATOM 1233 C CA . LEU A 1 211 ? -21.945 6.261 -9.505 1.00 34.49 456 LEU A CA 1
ATOM 1234 C C . LEU A 1 211 ? -21.700 7.172 -10.686 1.00 33.28 456 LEU A C 1
ATOM 1235 O O . LEU A 1 211 ? -21.273 6.739 -11.791 1.00 32.26 456 LEU A O 1
ATOM 1240 N N . SER A 1 212 ? -22.007 8.429 -10.474 1.00 33.03 457 SER A N 1
ATOM 1241 C CA . SER A 1 212 ? -21.878 9.433 -11.519 1.00 34.92 457 SER A CA 1
ATOM 1242 C C . SER A 1 212 ? -21.191 10.728 -11.079 1.00 33.63 457 SER A C 1
ATOM 1243 O O . SER A 1 212 ? -20.754 10.882 -9.923 1.00 32.97 457 SER A O 1
ATOM 1246 N N . ASP A 1 213 ? -21.128 11.666 -12.014 1.00 32.53 458 ASP A N 1
ATOM 1247 C CA . ASP A 1 213 ? -20.547 13.006 -11.860 1.00 34.80 458 ASP A CA 1
ATOM 1248 C C . ASP A 1 213 ? -19.105 13.027 -11.365 1.00 32.58 458 ASP A C 1
ATOM 1249 O O . ASP A 1 213 ? -18.799 13.313 -10.203 1.00 34.35 458 ASP A O 1
ATOM 1254 N N . PHE A 1 214 ? -18.198 12.723 -12.269 1.00 34.50 459 PHE A N 1
ATOM 1255 C CA . PHE A 1 214 ? -16.779 12.679 -11.957 1.00 34.91 459 PHE A CA 1
ATOM 1256 C C . PHE A 1 214 ? -16.041 13.998 -12.211 1.00 35.70 459 PHE A C 1
ATOM 1257 O O . PHE A 1 214 ? -14.814 14.002 -12.228 1.00 38.91 459 PHE A O 1
ATOM 1265 N N . GLY A 1 215 ? -16.777 15.094 -12.391 1.00 33.07 460 GLY A N 1
ATOM 1266 C CA . GLY A 1 215 ? -16.203 16.382 -12.656 1.00 37.31 460 GLY A CA 1
ATOM 1267 C C . GLY A 1 215 ? -15.242 16.966 -11.632 1.00 38.40 460 GLY A C 1
ATOM 1268 O O . GLY A 1 215 ? -14.439 17.830 -11.981 1.00 39.31 460 GLY A O 1
ATOM 1269 N N . PHE A 1 216 ? -15.294 16.463 -10.402 1.00 38.57 461 PHE A N 1
ATOM 1270 C CA . PHE A 1 216 ? -14.493 16.957 -9.294 1.00 38.41 461 PHE A CA 1
ATOM 1271 C C . PHE A 1 216 ? -13.439 15.993 -8.838 1.00 35.70 461 PHE A C 1
ATOM 1272 O O . PHE A 1 216 ? -12.821 16.224 -7.802 1.00 33.24 461 PHE A O 1
ATOM 1280 N N . CYS A 1 217 ? -13.252 14.885 -9.548 1.00 34.04 462 CYS A N 1
ATOM 1281 C CA . CYS A 1 217 ? -12.355 13.866 -9.046 1.00 35.90 462 CYS A CA 1
ATOM 1282 C C . CYS A 1 217 ? -10.868 14.297 -9.139 1.00 37.00 462 CYS A C 1
ATOM 1283 O O . CYS A 1 217 ? -10.505 15.357 -9.685 1.00 35.30 462 CYS A O 1
ATOM 1286 N N . ALA A 1 218 ? -10.012 13.529 -8.493 1.00 37.65 463 ALA A N 1
ATOM 1287 C CA . ALA A 1 218 ? -8.574 13.772 -8.536 1.00 38.14 463 ALA A CA 1
ATOM 1288 C C . ALA A 1 218 ? -7.909 12.419 -8.515 1.00 40.21 463 ALA A C 1
ATOM 1289 O O . ALA A 1 218 ? -8.509 11.417 -8.098 1.00 37.69 463 ALA A O 1
ATOM 1291 N N . GLN A 1 219 ? -6.660 12.412 -8.944 1.00 41.75 464 GLN A N 1
ATOM 1292 C CA . GLN A 1 219 ? -5.821 11.241 -8.836 1.00 46.12 464 GLN A CA 1
ATOM 1293 C C . GLN A 1 219 ? -4.733 11.352 -7.831 1.00 42.97 464 GLN A C 1
ATOM 1294 O O . GLN A 1 219 ? -4.204 12.423 -7.666 1.00 42.14 464 GLN A O 1
ATOM 1300 N N . VAL A 1 220 ? -4.438 10.241 -7.150 1.00 43.89 465 VAL A N 1
ATOM 1301 C CA . VAL A 1 220 ? -3.245 10.068 -6.309 1.00 47.08 465 VAL A CA 1
ATOM 1302 C C . VAL A 1 220 ? -2.412 8.861 -6.768 1.00 48.10 465 VAL A C 1
ATOM 1303 O O . VAL A 1 220 ? -2.887 8.019 -7.530 1.00 47.83 465 VAL A O 1
ATOM 1307 N N . SER A 1 221 ? -1.186 8.767 -6.282 1.00 49.53 466 SER A N 1
ATOM 1308 C CA . SER A 1 221 ? -0.239 7.731 -6.765 1.00 51.58 466 SER A CA 1
ATOM 1309 C C . SER A 1 221 ? 0.918 7.803 -5.854 1.00 53.32 466 SER A C 1
ATOM 1310 O O . SER A 1 221 ? 0.919 8.627 -4.944 1.00 53.65 466 SER A O 1
ATOM 1313 N N . LYS A 1 222 ? 1.930 6.979 -6.102 1.00 59.77 467 LYS A N 1
ATOM 1314 C CA . LYS A 1 222 ? 3.141 7.034 -5.272 1.00 62.52 467 LYS A CA 1
ATOM 1315 C C . LYS A 1 222 ? 3.777 8.413 -5.216 1.00 60.80 467 LYS A C 1
ATOM 1316 O O . LYS A 1 222 ? 4.216 8.861 -4.184 1.00 62.07 467 LYS A O 1
ATOM 1322 N N . GLU A 1 223 ? 3.811 9.093 -6.339 1.00 59.56 468 GLU A N 1
ATOM 1323 C CA . GLU A 1 223 ? 4.495 10.349 -6.419 1.00 61.18 468 GLU A CA 1
ATOM 1324 C C . GLU A 1 223 ? 3.597 11.453 -5.928 1.00 60.04 468 GLU A C 1
ATOM 1325 O O . GLU A 1 223 ? 4.100 12.491 -5.543 1.00 59.72 468 GLU A O 1
ATOM 1331 N N . VAL A 1 224 ? 2.274 11.257 -5.944 1.00 57.23 469 VAL A N 1
ATOM 1332 C CA . VAL A 1 224 ? 1.385 12.259 -5.382 1.00 55.13 469 VAL A CA 1
ATOM 1333 C C . VAL A 1 224 ? 0.387 11.568 -4.481 1.00 54.12 469 VAL A C 1
ATOM 1334 O O . VAL A 1 224 ? -0.766 11.358 -4.890 1.00 48.33 469 VAL A O 1
ATOM 1338 N N . PRO A 1 225 ? 0.836 11.210 -3.251 1.00 54.19 470 PRO A N 1
ATOM 1339 C CA . PRO A 1 225 ? 0.005 10.419 -2.352 1.00 55.01 470 PRO A CA 1
ATOM 1340 C C . PRO A 1 225 ? -1.252 11.149 -1.817 1.00 53.27 470 PRO A C 1
ATOM 1341 O O . PRO A 1 225 ? -2.242 10.506 -1.658 1.00 55.13 470 PRO A O 1
ATOM 1345 N N . ARG A 1 226 ? -1.211 12.463 -1.584 1.00 52.29 471 ARG A N 1
ATOM 1346 C CA . ARG A 1 226 ? -2.360 13.209 -1.093 1.00 51.75 471 ARG A CA 1
ATOM 1347 C C . ARG A 1 226 ? -2.707 14.368 -2.024 1.00 49.37 471 ARG A C 1
ATOM 1348 O O . ARG A 1 226 ? -1.934 14.738 -2.846 1.00 49.48 471 ARG A O 1
ATOM 1356 N N . ARG A 1 227 ? -3.934 14.855 -1.930 1.00 46.10 472 ARG A N 1
ATOM 1357 C CA . ARG A 1 227 ? -4.435 15.996 -2.652 1.00 42.25 472 ARG A CA 1
ATOM 1358 C C . ARG A 1 227 ? -4.623 17.083 -1.598 1.00 44.76 472 ARG A C 1
ATOM 1359 O O . ARG A 1 227 ? -4.756 16.768 -0.402 1.00 45.75 472 ARG A O 1
ATOM 1367 N N . LYS A 1 228 ? -4.664 18.352 -2.013 1.00 46.32 473 LYS A N 1
ATOM 1368 C CA . LYS A 1 228 ? -4.879 19.466 -1.071 1.00 49.05 473 LYS A CA 1
ATOM 1369 C C . LYS A 1 228 ? -6.008 20.407 -1.435 1.00 48.02 473 LYS A C 1
ATOM 1370 O O . LYS A 1 228 ? -6.278 21.337 -0.681 1.00 49.14 473 LYS A O 1
ATOM 1376 N N . GLU A 1 229 ? -6.692 20.179 -2.547 1.00 44.41 474 GLU A N 1
ATOM 1377 C CA . GLU A 1 229 ? -7.673 21.146 -3.011 1.00 44.60 474 GLU A CA 1
ATOM 1378 C C . GLU A 1 229 ? -8.964 21.124 -2.172 1.00 44.94 474 GLU A C 1
ATOM 1379 O O . GLU A 1 229 ? -9.363 20.056 -1.689 1.00 47.80 474 GLU A O 1
ATOM 1385 N N . LEU A 1 230 ? -9.595 22.291 -1.985 1.00 44.44 475 LEU A N 1
ATOM 1386 C CA . LEU A 1 230 ? -10.891 22.391 -1.298 1.00 45.89 475 LEU A CA 1
ATOM 1387 C C . LEU A 1 230 ? -11.972 22.163 -2.358 1.00 45.56 475 LEU A C 1
ATOM 1388 O O . LEU A 1 230 ? -12.310 23.093 -3.127 1.00 42.97 475 LEU A O 1
ATOM 1393 N N . VAL A 1 231 ? -12.439 20.912 -2.430 1.00 40.54 476 VAL A N 1
ATOM 1394 C CA . VAL A 1 231 ? -13.340 20.467 -3.477 1.00 41.42 476 VAL A CA 1
ATOM 1395 C C . VAL A 1 231 ? -14.376 19.533 -2.871 1.00 40.78 476 VAL A C 1
ATOM 1396 O O . VAL A 1 231 ? -14.013 18.620 -2.130 1.00 42.11 476 VAL A O 1
ATOM 1400 N N . GLY A 1 232 ? -15.642 19.767 -3.203 1.00 40.20 477 GLY A N 1
ATOM 1401 C CA . GLY A 1 232 ? -16.772 18.941 -2.721 1.00 41.04 477 GLY A CA 1
ATOM 1402 C C . GLY A 1 232 ? -18.017 19.760 -2.504 1.00 39.94 477 GLY A C 1
ATOM 1403 O O . GLY A 1 232 ? -18.062 20.919 -2.886 1.00 40.04 477 GLY A O 1
ATOM 1404 N N . THR A 1 233 ? -19.011 19.176 -1.842 1.00 40.27 478 THR A N 1
ATOM 1405 C CA . THR A 1 233 ? -20.203 19.942 -1.445 1.00 39.86 478 THR A CA 1
ATOM 1406 C C . THR A 1 233 ? -20.160 20.082 0.044 1.00 40.23 478 THR A C 1
ATOM 1407 O O . THR A 1 233 ? -19.953 19.091 0.759 1.00 39.69 478 THR A O 1
ATOM 1411 N N . PRO A 1 234 ? -20.299 21.318 0.534 1.00 41.72 479 PRO A N 1
ATOM 1412 C CA . PRO A 1 234 ? -20.013 21.643 1.939 1.00 41.45 479 PRO A CA 1
ATOM 1413 C C . PRO A 1 234 ? -20.414 20.617 2.990 1.00 40.49 479 PRO A C 1
ATOM 1414 O O . PRO A 1 234 ? -19.552 20.127 3.735 1.00 40.02 479 PRO A O 1
ATOM 1418 N N . TYR A 1 235 ? -21.690 20.234 2.997 1.00 38.77 480 TYR A N 1
ATOM 1419 C CA . TYR A 1 235 ? -22.233 19.415 4.076 1.00 38.79 480 TYR A CA 1
ATOM 1420 C C . TYR A 1 235 ? -21.700 17.966 4.040 1.00 38.71 480 TYR A C 1
ATOM 1421 O O . TYR A 1 235 ? -21.736 17.261 5.053 1.00 37.69 480 TYR A O 1
ATOM 1430 N N . TRP A 1 236 ? -21.212 17.527 2.870 1.00 36.63 481 TRP A N 1
ATOM 1431 C CA . TRP A 1 236 ? -20.676 16.169 2.688 1.00 36.33 481 TRP A CA 1
ATOM 1432 C C . TRP A 1 236 ? -19.163 16.089 2.812 1.00 35.99 481 TRP A C 1
ATOM 1433 O O . TRP A 1 236 ? -18.605 14.983 2.807 1.00 37.60 481 TRP A O 1
ATOM 1444 N N . MET A 1 237 ? -18.497 17.228 2.950 1.00 37.29 482 MET A N 1
ATOM 1445 C CA . MET A 1 237 ? -17.037 17.249 2.989 1.00 38.68 482 MET A CA 1
ATOM 1446 C C . MET A 1 237 ? -16.462 16.652 4.261 1.00 38.66 482 MET A C 1
ATOM 1447 O O . MET A 1 237 ? -16.943 16.934 5.337 1.00 38.11 482 MET A O 1
ATOM 1452 N N . ALA A 1 238 ? -15.412 15.843 4.117 1.00 38.68 483 ALA A N 1
ATOM 1453 C CA . ALA A 1 238 ? -14.678 15.265 5.255 1.00 40.48 483 ALA A CA 1
ATOM 1454 C C . ALA A 1 238 ? -13.939 16.331 6.073 1.00 42.75 483 ALA A C 1
ATOM 1455 O O . ALA A 1 238 ? -13.435 17.308 5.509 1.00 42.02 483 ALA A O 1
ATOM 1457 N N . PRO A 1 239 ? -13.868 16.147 7.397 1.00 42.79 484 PRO A N 1
ATOM 1458 C CA . PRO A 1 239 ? -13.287 17.196 8.254 1.00 45.47 484 PRO A CA 1
ATOM 1459 C C . PRO A 1 239 ? -11.846 17.509 7.916 1.00 45.24 484 PRO A C 1
ATOM 1460 O O . PRO A 1 239 ? -11.471 18.694 7.896 1.00 44.45 484 PRO A O 1
ATOM 1464 N N . GLU A 1 240 ? -11.060 16.474 7.584 1.00 45.13 485 GLU A N 1
ATOM 1465 C CA . GLU A 1 240 ? -9.638 16.692 7.211 1.00 45.78 485 GLU A CA 1
ATOM 1466 C C . GLU A 1 240 ? -9.514 17.518 5.932 1.00 45.61 485 GLU A C 1
ATOM 1467 O O . GLU A 1 240 ? -8.592 18.358 5.800 1.00 47.30 485 GLU A O 1
ATOM 1473 N N . LEU A 1 241 ? -10.447 17.319 5.000 1.00 43.16 486 LEU A N 1
ATOM 1474 C CA . LEU A 1 241 ? -10.524 18.165 3.808 1.00 42.67 486 LEU A CA 1
ATOM 1475 C C . LEU A 1 241 ? -10.891 19.606 4.129 1.00 43.11 486 LEU A C 1
ATOM 1476 O O . LEU A 1 241 ? -10.252 20.546 3.646 1.00 44.11 486 LEU A O 1
ATOM 1481 N N . ILE A 1 242 ? -11.878 19.791 4.995 1.00 43.53 487 ILE A N 1
ATOM 1482 C CA . ILE A 1 242 ? -12.254 21.150 5.489 1.00 44.60 487 ILE A CA 1
ATOM 1483 C C . ILE A 1 242 ? -11.106 21.783 6.274 1.00 45.48 487 ILE A C 1
ATOM 1484 O O . ILE A 1 242 ? -10.874 22.991 6.188 1.00 45.62 487 ILE A O 1
ATOM 1489 N N . SER A 1 243 ? -10.353 20.956 7.001 1.00 46.96 488 SER A N 1
ATOM 1490 C CA . SER A 1 243 ? -9.154 21.438 7.739 1.00 49.39 488 SER A CA 1
ATOM 1491 C C . SER A 1 243 ? -7.963 21.820 6.876 1.00 49.36 488 SER A C 1
ATOM 1492 O O . SER A 1 243 ? -7.001 22.342 7.395 1.00 50.00 488 SER A O 1
ATOM 1495 N N . ARG A 1 244 ? -8.040 21.555 5.571 1.00 48.62 489 ARG A N 1
ATOM 1496 C CA . ARG A 1 244 ? -6.949 21.769 4.649 1.00 48.05 489 ARG A CA 1
ATOM 1497 C C . ARG A 1 244 ? -5.740 20.873 4.955 1.00 48.81 489 ARG A C 1
ATOM 1498 O O . ARG A 1 244 ? -4.599 21.236 4.671 1.00 52.79 489 ARG A O 1
ATOM 1506 N N . LEU A 1 245 ? -5.983 19.683 5.481 1.00 49.97 490 LEU A N 1
ATOM 1507 C CA . LEU A 1 245 ? -4.938 18.661 5.565 1.00 52.83 490 LEU A CA 1
ATOM 1508 C C . LEU A 1 245 ? -4.788 17.911 4.245 1.00 50.98 490 LEU A C 1
ATOM 1509 O O . LEU A 1 245 ? -5.720 17.845 3.453 1.00 53.63 490 LEU A O 1
ATOM 1514 N N . PRO A 1 246 ? -3.589 17.400 3.957 1.00 49.04 491 PRO A N 1
ATOM 1515 C CA . PRO A 1 246 ? -3.513 16.594 2.726 1.00 47.68 491 PRO A CA 1
ATOM 1516 C C . PRO A 1 246 ? -4.381 15.338 2.906 1.00 46.15 491 PRO A C 1
ATOM 1517 O O . PRO A 1 246 ? -4.387 14.770 3.985 1.00 45.93 491 PRO A O 1
ATOM 1521 N N . TYR A 1 247 ? -5.127 14.945 1.890 1.00 42.65 492 TYR A N 1
ATOM 1522 C CA . TYR A 1 247 ? -6.118 13.884 2.084 1.00 42.60 492 TYR A CA 1
ATOM 1523 C C . TYR A 1 247 ? -6.036 12.926 0.929 1.00 42.15 492 TYR A C 1
ATOM 1524 O O . TYR A 1 247 ? -5.511 13.260 -0.139 1.00 40.14 492 TYR A O 1
ATOM 1533 N N . GLY A 1 248 ? -6.636 11.762 1.138 1.00 42.75 493 GLY A N 1
ATOM 1534 C CA . GLY A 1 248 ? -6.764 10.716 0.105 1.00 42.19 493 GLY A CA 1
ATOM 1535 C C . GLY A 1 248 ? -8.181 10.213 -0.120 1.00 41.20 493 GLY A C 1
ATOM 1536 O O . GLY A 1 248 ? -9.151 10.899 0.189 1.00 39.31 493 GLY A O 1
ATOM 1537 N N . PRO A 1 249 ? -8.301 8.970 -0.626 1.00 43.83 494 PRO A N 1
ATOM 1538 C CA . PRO A 1 249 ? -9.583 8.274 -0.887 1.00 41.83 494 PRO A CA 1
ATOM 1539 C C . PRO A 1 249 ? -10.539 8.191 0.303 1.00 42.80 494 PRO A C 1
ATOM 1540 O O . PRO A 1 249 ? -11.770 8.005 0.134 1.00 41.56 494 PRO A O 1
ATOM 1544 N N . GLU A 1 250 ? -9.974 8.294 1.502 1.00 42.93 495 GLU A N 1
ATOM 1545 C CA . GLU A 1 250 ? -10.756 8.262 2.741 1.00 41.72 495 GLU A CA 1
ATOM 1546 C C . GLU A 1 250 ? -11.863 9.304 2.757 1.00 39.32 495 GLU A C 1
ATOM 1547 O O . GLU A 1 250 ? -12.885 9.103 3.393 1.00 38.46 495 GLU A O 1
ATOM 1553 N N . VAL A 1 251 ? -11.668 10.433 2.087 1.00 37.57 496 VAL A N 1
ATOM 1554 C CA . VAL A 1 251 ? -12.689 11.470 2.107 1.00 36.35 496 VAL A CA 1
ATOM 1555 C C . VAL A 1 251 ? -13.982 10.985 1.487 1.00 34.95 496 VAL A C 1
ATOM 1556 O O . VAL A 1 251 ? -15.046 11.442 1.858 1.00 36.44 496 VAL A O 1
ATOM 1560 N N . ASP A 1 252 ? -13.897 10.068 0.528 1.00 35.37 497 ASP A N 1
ATOM 1561 C CA . ASP A 1 252 ? -15.096 9.542 -0.127 1.00 33.74 497 ASP A CA 1
ATOM 1562 C C . ASP A 1 252 ? -15.869 8.712 0.870 1.00 34.19 497 ASP A C 1
ATOM 1563 O O . ASP A 1 252 ? -17.132 8.609 0.784 1.00 33.49 497 ASP A O 1
ATOM 1568 N N . ILE A 1 253 ? -15.129 8.078 1.792 1.00 33.55 498 ILE A N 1
ATOM 1569 C CA . ILE A 1 253 ? -15.761 7.248 2.784 1.00 33.89 498 ILE A CA 1
ATOM 1570 C C . ILE A 1 253 ? -16.567 8.062 3.806 1.00 34.67 498 ILE A C 1
ATOM 1571 O O . ILE A 1 253 ? -17.739 7.690 4.134 1.00 35.21 498 ILE A O 1
ATOM 1576 N N . TRP A 1 254 ? -15.988 9.152 4.307 1.00 34.88 499 TRP A N 1
ATOM 1577 C CA . TRP A 1 254 ? -16.755 10.101 5.138 1.00 35.33 499 TRP A CA 1
ATOM 1578 C C . TRP A 1 254 ? -18.000 10.556 4.332 1.00 34.51 499 TRP A C 1
ATOM 1579 O O . TRP A 1 254 ? -19.113 10.573 4.847 1.00 33.19 499 TRP A O 1
ATOM 1590 N N . SER A 1 255 ? -17.795 10.976 3.090 1.00 32.53 500 SER A N 1
ATOM 1591 C CA . SER A 1 255 ? -18.918 11.545 2.310 1.00 31.94 500 SER A CA 1
ATOM 1592 C C . SER A 1 255 ? -20.038 10.488 2.200 1.00 31.57 500 SER A C 1
ATOM 1593 O O . SER A 1 255 ? -21.235 10.826 2.307 1.00 32.59 500 SER A O 1
ATOM 1596 N N . LEU A 1 256 ? -19.679 9.220 2.028 1.00 31.01 501 LEU A N 1
ATOM 1597 C CA . LEU A 1 256 ? -20.692 8.128 2.025 1.00 31.71 501 LEU A CA 1
ATOM 1598 C C . LEU A 1 256 ? -21.477 8.008 3.322 1.00 31.03 501 LEU A C 1
ATOM 1599 O O . LEU A 1 256 ? -22.676 7.756 3.304 1.00 31.45 501 LEU A O 1
ATOM 1604 N N . GLY A 1 257 ? -20.800 8.168 4.435 1.00 31.61 502 GLY A N 1
ATOM 1605 C CA . GLY A 1 257 ? -21.460 8.226 5.731 1.00 32.61 502 GLY A CA 1
ATOM 1606 C C . GLY A 1 257 ? -22.509 9.308 5.805 1.00 32.91 502 GLY A C 1
ATOM 1607 O O . GLY A 1 257 ? -23.629 9.112 6.336 1.00 32.69 502 GLY A O 1
ATOM 1608 N N . ILE A 1 258 ? -22.172 10.458 5.236 1.00 32.38 503 ILE A N 1
ATOM 1609 C CA . ILE A 1 258 ? -23.114 11.559 5.227 1.00 33.10 503 ILE A CA 1
ATOM 1610 C C . ILE A 1 258 ? -24.286 11.205 4.345 1.00 32.73 503 ILE A C 1
ATOM 1611 O O . ILE A 1 258 ? -25.404 11.586 4.638 1.00 33.25 503 ILE A O 1
ATOM 1616 N N . MET A 1 259 ? -24.030 10.492 3.252 1.00 34.01 504 MET A N 1
ATOM 1617 C CA . MET A 1 259 ? -25.108 10.015 2.401 1.00 33.00 504 MET A CA 1
ATOM 1618 C C . MET A 1 259 ? -25.988 9.009 3.155 1.00 32.05 504 MET A C 1
ATOM 1619 O O . MET A 1 259 ? -27.184 8.925 2.939 1.00 31.60 504 MET A O 1
ATOM 1624 N N . VAL A 1 260 ? -25.383 8.186 4.000 1.00 34.09 505 VAL A N 1
ATOM 1625 C CA . VAL A 1 260 ? -26.183 7.245 4.792 1.00 35.22 505 VAL A CA 1
ATOM 1626 C C . VAL A 1 260 ? -27.070 8.099 5.684 1.00 35.36 505 VAL A C 1
ATOM 1627 O O . VAL A 1 260 ? -28.240 7.833 5.757 1.00 36.53 505 VAL A O 1
ATOM 1631 N N . ILE A 1 261 ? -26.528 9.162 6.298 1.00 36.39 506 ILE A N 1
ATOM 1632 C CA . ILE A 1 261 ? -27.378 10.093 7.046 1.00 37.28 506 ILE A CA 1
ATOM 1633 C C . ILE A 1 261 ? -28.489 10.642 6.169 1.00 38.14 506 ILE A C 1
ATOM 1634 O O . ILE A 1 261 ? -29.606 10.650 6.605 1.00 38.89 506 ILE A O 1
ATOM 1639 N N . GLU A 1 262 ? -28.199 11.063 4.939 1.00 37.36 507 GLU A N 1
ATOM 1640 C CA . GLU A 1 262 ? -29.254 11.454 4.003 1.00 37.32 507 GLU A CA 1
ATOM 1641 C C . GLU A 1 262 ? -30.297 10.360 3.818 1.00 38.67 507 GLU A C 1
ATOM 1642 O O . GLU A 1 262 ? -31.490 10.656 3.721 1.00 37.41 507 GLU A O 1
ATOM 1648 N N . MET A 1 263 ? -29.869 9.104 3.661 1.00 39.07 508 MET A N 1
ATOM 1649 C CA . MET A 1 263 ? -30.865 8.051 3.429 1.00 37.36 508 MET A CA 1
ATOM 1650 C C . MET A 1 263 ? -31.709 7.779 4.673 1.00 40.38 508 MET A C 1
ATOM 1651 O O . MET A 1 263 ? -32.853 7.378 4.538 1.00 42.18 508 MET A O 1
ATOM 1656 N N . VAL A 1 264 ? -31.185 7.990 5.867 1.00 39.09 509 VAL A N 1
ATOM 1657 C CA . VAL A 1 264 ? -31.975 7.742 7.048 1.00 41.02 509 VAL A CA 1
ATOM 1658 C C . VAL A 1 264 ? -32.812 8.978 7.429 1.00 43.47 509 VAL A C 1
ATOM 1659 O O . VAL A 1 264 ? -33.935 8.836 7.828 1.00 45.36 509 VAL A O 1
ATOM 1663 N N . ASP A 1 265 ? -32.247 10.181 7.370 1.00 43.00 510 ASP A N 1
ATOM 1664 C CA . ASP A 1 265 ? -32.920 11.404 7.830 1.00 44.05 510 ASP A CA 1
ATOM 1665 C C . ASP A 1 265 ? -33.602 12.255 6.719 1.00 43.50 510 ASP A C 1
ATOM 1666 O O . ASP A 1 265 ? -34.348 13.152 7.028 1.00 44.00 510 ASP A O 1
ATOM 1671 N N . GLY A 1 266 ? -33.299 12.038 5.445 1.00 40.79 511 GLY A N 1
ATOM 1672 C CA . GLY A 1 266 ? -33.779 12.914 4.381 1.00 40.82 511 GLY A CA 1
ATOM 1673 C C . GLY A 1 266 ? -32.818 14.026 3.977 1.00 42.22 511 GLY A C 1
ATOM 1674 O O . GLY A 1 266 ? -32.929 14.559 2.890 1.00 41.23 511 GLY A O 1
ATOM 1675 N N . GLU A 1 267 ? -31.874 14.371 4.849 1.00 42.97 512 GLU A N 1
ATOM 1676 C CA . GLU A 1 267 ? -30.936 15.439 4.607 1.00 44.46 512 GLU A CA 1
ATOM 1677 C C . GLU A 1 267 ? -29.617 15.199 5.365 1.00 44.60 512 GLU A C 1
ATOM 1678 O O . GLU A 1 267 ? -29.592 14.456 6.348 1.00 43.24 512 GLU A O 1
ATOM 1684 N N . PRO A 1 268 ? -28.513 15.843 4.928 1.00 43.58 513 PRO A N 1
ATOM 1685 C CA . PRO A 1 268 ? -27.262 15.723 5.676 1.00 43.31 513 PRO A CA 1
ATOM 1686 C C . PRO A 1 268 ? -27.375 16.529 6.943 1.00 44.38 513 PRO A C 1
ATOM 1687 O O . PRO A 1 268 ? -28.271 17.325 6.994 1.00 44.91 513 PRO A O 1
ATOM 1691 N N . PRO A 1 269 ? -26.449 16.374 7.919 1.00 44.24 514 PRO A N 1
ATOM 1692 C CA . PRO A 1 269 ? -26.465 17.227 9.104 1.00 44.83 514 PRO A CA 1
ATOM 1693 C C . PRO A 1 269 ? -26.165 18.670 8.763 1.00 45.85 514 PRO A C 1
ATOM 1694 O O . PRO A 1 269 ? -25.491 18.945 7.754 1.00 45.41 514 PRO A O 1
ATOM 1698 N N . TYR A 1 270 ? -26.649 19.562 9.636 1.00 46.78 515 TYR A N 1
ATOM 1699 C CA . TYR A 1 270 ? -26.458 21.005 9.579 1.00 48.12 515 TYR A CA 1
ATOM 1700 C C . TYR A 1 270 ? -26.986 21.607 8.309 1.00 47.42 515 TYR A C 1
ATOM 1701 O O . TYR A 1 270 ? -26.528 22.689 7.907 1.00 46.71 515 TYR A O 1
ATOM 1710 N N . PHE A 1 271 ? -27.957 20.952 7.680 1.00 45.55 516 PHE A N 1
ATOM 1711 C CA . PHE A 1 271 ? -28.421 21.404 6.380 1.00 48.59 516 PHE A CA 1
ATOM 1712 C C . PHE A 1 271 ? -29.164 22.725 6.410 1.00 53.56 516 PHE A C 1
ATOM 1713 O O . PHE A 1 271 ? -29.342 23.347 5.367 1.00 52.10 516 PHE A O 1
ATOM 1721 N N . ASN A 1 272 ? -29.623 23.120 7.596 1.00 59.98 517 ASN A N 1
ATOM 1722 C CA . ASN A 1 272 ? -30.187 24.450 7.806 1.00 65.29 517 ASN A CA 1
ATOM 1723 C C . ASN A 1 272 ? -29.194 25.551 8.094 1.00 68.82 517 ASN A C 1
ATOM 1724 O O . ASN A 1 272 ? -29.570 26.721 8.090 1.00 73.08 517 ASN A O 1
ATOM 1729 N N . GLU A 1 273 ? -27.946 25.185 8.353 1.00 66.94 518 GLU A N 1
ATOM 1730 C CA . GLU A 1 273 ? -26.909 26.146 8.580 1.00 64.70 518 GLU A CA 1
ATOM 1731 C C . GLU A 1 273 ? -26.386 26.558 7.230 1.00 63.84 518 GLU A C 1
ATOM 1732 O O . GLU A 1 273 ? -26.264 25.722 6.331 1.00 63.99 518 GLU A O 1
ATOM 1738 N N . PRO A 1 274 ? -26.071 27.860 7.053 1.00 67.72 519 PRO A N 1
ATOM 1739 C CA . PRO A 1 274 ? -25.317 28.196 5.826 1.00 65.63 519 PRO A CA 1
ATOM 1740 C C . PRO A 1 274 ? -24.058 27.309 5.616 1.00 60.57 519 PRO A C 1
ATOM 1741 O O . PRO A 1 274 ? -23.426 26.854 6.593 1.00 55.78 519 PRO A O 1
ATOM 1745 N N . PRO A 1 275 ? -23.695 27.060 4.350 1.00 61.88 520 PRO A N 1
ATOM 1746 C CA . PRO A 1 275 ? -22.622 26.085 4.053 1.00 58.54 520 PRO A CA 1
ATOM 1747 C C . PRO A 1 275 ? -21.339 26.284 4.908 1.00 59.11 520 PRO A C 1
ATOM 1748 O O . PRO A 1 275 ? -20.792 25.307 5.464 1.00 54.03 520 PRO A O 1
ATOM 1752 N N . LEU A 1 276 ? -20.924 27.545 5.082 1.00 63.37 521 LEU A N 1
ATOM 1753 C CA . LEU A 1 276 ? -19.688 27.880 5.846 1.00 63.87 521 LEU A CA 1
ATOM 1754 C C . LEU A 1 276 ? -19.793 27.597 7.346 1.00 64.65 521 LEU A C 1
ATOM 1755 O O . LEU A 1 276 ? -18.861 27.050 7.956 1.00 62.48 521 LEU A O 1
ATOM 1760 N N . LYS A 1 277 ? -20.934 27.934 7.940 1.00 66.19 522 LYS A N 1
ATOM 1761 C CA . LYS A 1 277 ? -21.202 27.526 9.314 1.00 67.15 522 LYS A CA 1
ATOM 1762 C C . LYS A 1 277 ? -21.241 25.979 9.392 1.00 61.63 522 LYS A C 1
ATOM 1763 O O . LYS A 1 277 ? -20.646 25.373 10.286 1.00 60.88 522 LYS A O 1
ATOM 1769 N N . ALA A 1 278 ? -21.893 25.334 8.435 1.00 57.43 523 ALA A N 1
ATOM 1770 C CA . ALA A 1 278 ? -21.950 23.845 8.453 1.00 54.43 523 ALA A CA 1
ATOM 1771 C C . ALA A 1 278 ? -20.528 23.246 8.417 1.00 52.74 523 ALA A C 1
ATOM 1772 O O . ALA A 1 278 ? -20.166 22.372 9.218 1.00 50.30 523 ALA A O 1
ATOM 1774 N N . MET A 1 279 ? -19.714 23.776 7.511 1.00 52.78 524 MET A N 1
ATOM 1775 C CA . MET A 1 279 ? -18.309 23.385 7.440 1.00 54.23 524 MET A CA 1
ATOM 1776 C C . MET A 1 279 ? -17.573 23.542 8.752 1.00 56.64 524 MET A C 1
ATOM 1777 O O . MET A 1 279 ? -16.835 22.644 9.181 1.00 55.98 524 MET A O 1
ATOM 1782 N N . LYS A 1 280 ? -17.783 24.665 9.409 1.00 59.22 525 LYS A N 1
ATOM 1783 C CA . LYS A 1 280 ? -17.072 24.889 10.637 1.00 63.68 525 LYS A CA 1
ATOM 1784 C C . LYS A 1 280 ? -17.473 23.812 11.657 1.00 62.21 525 LYS A C 1
ATOM 1785 O O . LYS A 1 280 ? -16.625 23.225 12.366 1.00 58.63 525 LYS A O 1
ATOM 1791 N N . MET A 1 281 ? -18.759 23.513 11.704 1.00 61.91 526 MET A N 1
ATOM 1792 C CA . MET A 1 281 ? -19.230 22.580 12.704 1.00 64.04 526 MET A CA 1
ATOM 1793 C C . MET A 1 281 ? -18.696 21.192 12.407 1.00 62.70 526 MET A C 1
ATOM 1794 O O . MET A 1 281 ? -18.314 20.472 13.348 1.00 65.42 526 MET A O 1
ATOM 1799 N N . ILE A 1 282 ? -18.619 20.832 11.118 1.00 57.88 527 ILE A N 1
ATOM 1800 C CA . ILE A 1 282 ? -18.088 19.525 10.739 1.00 54.96 527 ILE A CA 1
ATOM 1801 C C . ILE A 1 282 ? -16.657 19.424 11.170 1.00 53.57 527 ILE A C 1
ATOM 1802 O O . ILE A 1 282 ? -16.240 18.413 11.721 1.00 51.41 527 ILE A O 1
ATOM 1807 N N . ARG A 1 283 ? -15.901 20.468 10.881 1.00 55.17 528 ARG A N 1
ATOM 1808 C CA . ARG A 1 283 ? -14.495 20.498 11.276 1.00 58.18 528 ARG A CA 1
ATOM 1809 C C . ARG A 1 283 ? -14.309 20.375 12.783 1.00 59.87 528 ARG A C 1
ATOM 1810 O O . ARG A 1 283 ? -13.526 19.554 13.230 1.00 59.38 528 ARG A O 1
ATOM 1818 N N . ASP A 1 284 ? -15.035 21.172 13.552 1.00 60.66 529 ASP A N 1
ATOM 1819 C CA . ASP A 1 284 ? -14.718 21.301 14.981 1.00 64.34 529 ASP A CA 1
ATOM 1820 C C . ASP A 1 284 ? -15.388 20.290 15.883 1.00 66.10 529 ASP A C 1
ATOM 1821 O O . ASP A 1 284 ? -14.775 19.856 16.858 1.00 69.12 529 ASP A O 1
ATOM 1826 N N . ASN A 1 285 ? -16.610 19.872 15.556 1.00 65.83 530 ASN A N 1
ATOM 1827 C CA . ASN A 1 285 ? -17.375 19.027 16.492 1.00 65.63 530 ASN A CA 1
ATOM 1828 C C . ASN A 1 285 ? -17.102 17.543 16.293 1.00 63.29 530 ASN A C 1
ATOM 1829 O O . ASN A 1 285 ? -16.510 17.101 15.311 1.00 58.99 530 ASN A O 1
ATOM 1834 N N . LEU A 1 286 ? -17.585 16.776 17.248 1.00 62.83 531 LEU A N 1
ATOM 1835 C CA . LEU A 1 286 ? -17.657 15.323 17.138 1.00 59.64 531 LEU A CA 1
ATOM 1836 C C . LEU A 1 286 ? -18.456 14.941 15.882 1.00 55.50 531 LEU A C 1
ATOM 1837 O O . LEU A 1 286 ? -19.175 15.779 15.327 1.00 51.43 531 LEU A O 1
ATOM 1842 N N . PRO A 1 287 ? -18.279 13.698 15.382 1.00 54.38 532 PRO A N 1
ATOM 1843 C CA . PRO A 1 287 ? -19.000 13.228 14.196 1.00 51.46 532 PRO A CA 1
ATOM 1844 C C . PRO A 1 287 ? -20.499 13.497 14.307 1.00 51.21 532 PRO A C 1
ATOM 1845 O O . PRO A 1 287 ? -21.089 13.356 15.418 1.00 50.72 532 PRO A O 1
ATOM 1849 N N . PRO A 1 288 ? -21.108 13.951 13.204 1.00 49.84 533 PRO A N 1
ATOM 1850 C CA . PRO A 1 288 ? -22.530 14.299 13.318 1.00 50.40 533 PRO A CA 1
ATOM 1851 C C . PRO A 1 288 ? -23.414 13.073 13.613 1.00 49.75 533 PRO A C 1
ATOM 1852 O O . PRO A 1 288 ? -23.057 11.917 13.323 1.00 49.92 533 PRO A O 1
ATOM 1856 N N . ARG A 1 289 ? -24.539 13.324 14.229 1.00 50.95 534 ARG A N 1
ATOM 1857 C CA . ARG A 1 289 ? -25.407 12.250 14.663 1.00 52.87 534 ARG A CA 1
ATOM 1858 C C . ARG A 1 289 ? -26.638 12.219 13.798 1.00 51.92 534 ARG A C 1
ATOM 1859 O O . ARG A 1 289 ? -27.056 13.252 13.254 1.00 50.29 534 ARG A O 1
ATOM 1867 N N . LEU A 1 290 ? -27.199 11.021 13.661 1.00 49.81 535 LEU A N 1
ATOM 1868 C CA . LEU A 1 290 ? -28.476 10.844 13.007 1.00 48.48 535 LEU A CA 1
ATOM 1869 C C . LEU A 1 290 ? -29.530 11.500 13.856 1.00 48.20 535 LEU A C 1
ATOM 1870 O O . LEU A 1 290 ? -29.519 11.284 15.028 1.00 46.67 535 LEU A O 1
ATOM 1875 N N . LYS A 1 291 ? -30.469 12.232 13.271 1.00 50.31 536 LYS A N 1
ATOM 1876 C CA . LYS A 1 291 ? -31.639 12.710 14.007 1.00 54.03 536 LYS A CA 1
ATOM 1877 C C . LYS A 1 291 ? -32.482 11.606 14.557 1.00 54.92 536 LYS A C 1
ATOM 1878 O O . LYS A 1 291 ? -33.062 11.745 15.633 1.00 52.72 536 LYS A O 1
ATOM 1884 N N . ASN A 1 292 ? -32.602 10.523 13.804 1.00 55.36 537 ASN A N 1
ATOM 1885 C CA . ASN A 1 292 ? -33.373 9.416 14.315 1.00 59.16 537 ASN A CA 1
ATOM 1886 C C . ASN A 1 292 ? -32.609 8.126 14.339 1.00 56.59 537 ASN A C 1
ATOM 1887 O O . ASN A 1 292 ? -32.929 7.105 13.689 1.00 49.76 537 ASN A O 1
ATOM 1892 N N . LEU A 1 293 ? -31.609 8.215 15.211 1.00 55.81 538 LEU A N 1
ATOM 1893 C CA . LEU A 1 293 ? -30.828 7.100 15.668 1.00 56.16 538 LEU A CA 1
ATOM 1894 C C . LEU A 1 293 ? -31.722 5.995 16.190 1.00 53.09 538 LEU A C 1
ATOM 1895 O O . LEU A 1 293 ? -31.432 4.806 16.037 1.00 50.34 538 LEU A O 1
ATOM 1900 N N . HIS A 1 294 ? -32.839 6.384 16.769 1.00 54.09 539 HIS A N 1
ATOM 1901 C CA . HIS A 1 294 ? -33.811 5.400 17.258 1.00 55.47 539 HIS A CA 1
ATOM 1902 C C . HIS A 1 294 ? -34.449 4.549 16.176 1.00 53.55 539 HIS A C 1
ATOM 1903 O O . HIS A 1 294 ? -35.033 3.530 16.504 1.00 54.87 539 HIS A O 1
ATOM 1910 N N . LYS A 1 295 ? -34.347 4.955 14.911 1.00 50.01 540 LYS A N 1
ATOM 1911 C CA . LYS A 1 295 ? -34.889 4.194 13.814 1.00 52.60 540 LYS A CA 1
ATOM 1912 C C . LYS A 1 295 ? -33.967 3.161 13.253 1.00 52.46 540 LYS A C 1
ATOM 1913 O O . LYS A 1 295 ? -34.448 2.267 12.595 1.00 59.21 540 LYS A O 1
ATOM 1919 N N . VAL A 1 296 ? -32.671 3.247 13.480 1.00 48.23 541 VAL A N 1
ATOM 1920 C CA . VAL A 1 296 ? -31.745 2.379 12.779 1.00 46.31 541 VAL A CA 1
ATOM 1921 C C . VAL A 1 296 ? -31.328 1.180 13.628 1.00 45.84 541 VAL A C 1
ATOM 1922 O O . VAL A 1 296 ? -31.259 1.264 14.849 1.00 46.72 541 VAL A O 1
ATOM 1926 N N . SER A 1 297 ? -31.011 0.090 12.958 1.00 43.79 542 SER A N 1
ATOM 1927 C CA . SER A 1 297 ? -30.626 -1.132 13.626 1.00 45.80 542 SER A CA 1
ATOM 1928 C C . SER A 1 297 ? -29.215 -0.977 14.169 1.00 46.24 542 SER A C 1
ATOM 1929 O O . SER A 1 297 ? -28.464 -0.121 13.717 1.00 46.50 542 SER A O 1
ATOM 1932 N N . PRO A 1 298 ? -28.852 -1.778 15.166 1.00 48.36 543 PRO A N 1
ATOM 1933 C CA . PRO A 1 298 ? -27.453 -1.725 15.640 1.00 48.86 543 PRO A CA 1
ATOM 1934 C C . PRO A 1 298 ? -26.436 -2.004 14.559 1.00 47.21 543 PRO A C 1
ATOM 1935 O O . PRO A 1 298 ? -25.389 -1.420 14.563 1.00 48.35 543 PRO A O 1
ATOM 1939 N N . SER A 1 299 ? -26.759 -2.890 13.631 1.00 47.48 544 SER A N 1
ATOM 1940 C CA . SER A 1 299 ? -25.922 -3.175 12.480 1.00 46.83 544 SER A CA 1
ATOM 1941 C C . SER A 1 299 ? -25.716 -1.925 11.589 1.00 46.92 544 SER A C 1
ATOM 1942 O O . SER A 1 299 ? -24.597 -1.618 11.157 1.00 48.02 544 SER A O 1
ATOM 1945 N N . LEU A 1 300 ? -26.772 -1.163 11.321 1.00 45.89 545 LEU A N 1
ATOM 1946 C CA . LEU A 1 300 ? -26.583 0.049 10.507 1.00 44.78 545 LEU A CA 1
ATOM 1947 C C . LEU A 1 300 ? -25.713 1.040 11.256 1.00 44.16 545 LEU A C 1
ATOM 1948 O O . LEU A 1 300 ? -24.818 1.666 10.688 1.00 41.76 545 LEU A O 1
ATOM 1953 N N . LYS A 1 301 ? -25.966 1.187 12.543 1.00 46.77 546 LYS A N 1
ATOM 1954 C CA . LYS A 1 301 ? -25.172 2.107 13.348 1.00 47.52 546 LYS A CA 1
ATOM 1955 C C . LYS A 1 301 ? -23.690 1.709 13.447 1.00 47.33 546 LYS A C 1
ATOM 1956 O O . LYS A 1 301 ? -22.844 2.573 13.394 1.00 49.01 546 LYS A O 1
ATOM 1962 N N . GLY A 1 302 ? -23.378 0.425 13.601 1.00 46.97 547 GLY A N 1
ATOM 1963 C CA . GLY A 1 302 ? -21.963 -0.026 13.619 1.00 46.90 547 GLY A CA 1
ATOM 1964 C C . GLY A 1 302 ? -21.270 0.281 12.300 1.00 45.20 547 GLY A C 1
ATOM 1965 O O . GLY A 1 302 ? -20.151 0.730 12.298 1.00 45.38 547 GLY A O 1
ATOM 1966 N N . PHE A 1 303 ? -21.984 0.079 11.190 1.00 44.53 548 PHE A N 1
ATOM 1967 C CA . PHE A 1 303 ? -21.497 0.380 9.838 1.00 43.66 548 PHE A CA 1
ATOM 1968 C C . PHE A 1 303 ? -21.187 1.868 9.744 1.00 43.19 548 PHE A C 1
ATOM 1969 O O . PHE A 1 303 ? -20.069 2.240 9.409 1.00 44.64 548 PHE A O 1
ATOM 1977 N N . LEU A 1 304 ? -22.131 2.694 10.152 1.00 42.14 549 LEU A N 1
ATOM 1978 C CA . LEU A 1 304 ? -21.977 4.126 10.048 1.00 41.46 549 LEU A CA 1
ATOM 1979 C C . LEU A 1 304 ? -20.842 4.617 10.896 1.00 41.83 549 LEU A C 1
ATOM 1980 O O . LEU A 1 304 ? -20.170 5.589 10.508 1.00 39.98 549 LEU A O 1
ATOM 1985 N N . ASP A 1 305 ? -20.635 3.988 12.044 1.00 42.86 550 ASP A N 1
ATOM 1986 C CA . ASP A 1 305 ? -19.462 4.320 12.901 1.00 46.54 550 ASP A CA 1
ATOM 1987 C C . ASP A 1 305 ? -18.099 4.012 12.281 1.00 45.49 550 ASP A C 1
ATOM 1988 O O . ASP A 1 305 ? -17.158 4.563 12.714 1.00 47.04 550 ASP A O 1
ATOM 1993 N N . ARG A 1 306 ? -17.999 3.104 11.312 1.00 45.48 551 ARG A N 1
ATOM 1994 C CA . ARG A 1 306 ? -16.752 2.916 10.549 1.00 46.46 551 ARG A CA 1
ATOM 1995 C C . ARG A 1 306 ? -16.505 4.004 9.433 1.00 44.39 551 ARG A C 1
ATOM 1996 O O . ARG A 1 306 ? -15.413 4.122 8.906 1.00 42.98 551 ARG A O 1
ATOM 2004 N N . LEU A 1 307 ? -17.542 4.752 9.096 1.00 44.37 552 LEU A N 1
ATOM 2005 C CA . LEU A 1 307 ? -17.536 5.763 8.052 1.00 45.47 552 LEU A CA 1
ATOM 2006 C C . LEU A 1 307 ? -17.254 7.120 8.657 1.00 44.98 552 LEU A C 1
ATOM 2007 O O . LEU A 1 307 ? -16.372 7.833 8.184 1.00 46.18 552 LEU A O 1
ATOM 2012 N N . LEU A 1 308 ? -18.026 7.499 9.658 1.00 43.11 553 LEU A N 1
ATOM 2013 C CA . LEU A 1 308 ? -17.927 8.839 10.209 1.00 45.65 553 LEU A CA 1
ATOM 2014 C C . LEU A 1 308 ? -16.841 8.902 11.321 1.00 46.51 553 LEU A C 1
ATOM 2015 O O . LEU A 1 308 ? -17.131 9.197 12.472 1.00 45.28 553 LEU A O 1
ATOM 2020 N N . VAL A 1 309 ? -15.605 8.603 10.941 1.00 45.12 554 VAL A N 1
ATOM 2021 C CA . VAL A 1 309 ? -14.473 8.605 11.853 1.00 47.41 554 VAL A CA 1
ATOM 2022 C C . VAL A 1 309 ? -13.619 9.815 11.453 1.00 48.78 554 VAL A C 1
ATOM 2023 O O . VAL A 1 309 ? -13.216 9.972 10.254 1.00 48.25 554 VAL A O 1
ATOM 2027 N N . ARG A 1 310 ? -13.371 10.691 12.419 1.00 49.07 555 ARG A N 1
ATOM 2028 C CA . ARG A 1 310 ? -12.693 11.944 12.165 1.00 51.81 555 ARG A CA 1
ATOM 2029 C C . ARG A 1 310 ? -11.274 11.725 11.675 1.00 49.90 555 ARG A C 1
ATOM 2030 O O . ARG A 1 310 ? -10.854 12.332 10.704 1.00 48.38 555 ARG A O 1
ATOM 2038 N N . ASP A 1 311 ? -10.551 10.850 12.347 1.00 50.44 556 ASP A N 1
ATOM 2039 C CA . ASP A 1 311 ? -9.196 10.513 11.969 1.00 51.84 556 ASP A CA 1
ATOM 2040 C C . ASP A 1 311 ? -9.236 9.636 10.711 1.00 50.53 556 ASP A C 1
ATOM 2041 O O . ASP A 1 311 ? -9.639 8.470 10.786 1.00 49.73 556 ASP A O 1
ATOM 2046 N N . PRO A 1 312 ? -8.807 10.172 9.557 1.00 50.07 557 PRO A N 1
ATOM 2047 C CA . PRO A 1 312 ? -8.887 9.359 8.351 1.00 48.43 557 PRO A CA 1
ATOM 2048 C C . PRO A 1 312 ? -8.130 8.023 8.412 1.00 50.33 557 PRO A C 1
ATOM 2049 O O . PRO A 1 312 ? -8.563 7.061 7.750 1.00 49.90 557 PRO A O 1
ATOM 2053 N N . ALA A 1 313 ? -7.013 7.973 9.152 1.00 50.44 558 ALA A N 1
ATOM 2054 C CA . ALA A 1 313 ? -6.231 6.736 9.300 1.00 52.26 558 ALA A CA 1
ATOM 2055 C C . ALA A 1 313 ? -7.039 5.609 9.993 1.00 53.26 558 ALA A C 1
ATOM 2056 O O . ALA A 1 313 ? -6.752 4.446 9.797 1.00 52.32 558 ALA A O 1
ATOM 2058 N N . GLN A 1 314 ? -8.067 5.962 10.760 1.00 54.51 559 GLN A N 1
ATOM 2059 C CA . GLN A 1 314 ? -8.907 4.988 11.485 1.00 58.08 559 GLN A CA 1
ATOM 2060 C C . GLN A 1 314 ? -10.243 4.657 10.800 1.00 55.42 559 GLN A C 1
ATOM 2061 O O . GLN A 1 314 ? -10.957 3.720 11.207 1.00 57.06 559 GLN A O 1
ATOM 2067 N N . ARG A 1 315 ? -10.561 5.423 9.758 1.00 52.23 560 ARG A N 1
ATOM 2068 C CA . ARG A 1 315 ? -11.788 5.296 9.030 1.00 48.12 560 ARG A CA 1
ATOM 2069 C C . ARG A 1 315 ? -11.654 4.030 8.210 1.00 46.59 560 ARG A C 1
ATOM 2070 O O . ARG A 1 315 ? -10.585 3.715 7.763 1.00 47.16 560 ARG A O 1
ATOM 2078 N N . ALA A 1 316 ? -12.720 3.277 8.043 1.00 45.13 561 ALA A N 1
ATOM 2079 C CA . ALA A 1 316 ? -12.637 2.083 7.214 1.00 44.09 561 ALA A CA 1
ATOM 2080 C C . ALA A 1 316 ? -12.354 2.441 5.743 1.00 42.61 561 ALA A C 1
ATOM 2081 O O . ALA A 1 316 ? -12.692 3.539 5.280 1.00 40.29 561 ALA A O 1
ATOM 2083 N N . THR A 1 317 ? -11.747 1.505 5.025 1.00 41.65 562 THR A N 1
ATOM 2084 C CA . THR A 1 317 ? -11.525 1.649 3.577 1.00 41.87 562 THR A CA 1
ATOM 2085 C C . THR A 1 317 ? -12.724 1.040 2.810 1.00 41.58 562 THR A C 1
ATOM 2086 O O . THR A 1 317 ? -13.522 0.267 3.359 1.00 41.95 562 THR A O 1
ATOM 2090 N N . ALA A 1 318 ? -12.852 1.325 1.535 1.00 41.06 563 ALA A N 1
ATOM 2091 C CA . ALA A 1 318 ? -13.966 0.707 0.769 1.00 40.53 563 ALA A CA 1
ATOM 2092 C C . ALA A 1 318 ? -13.894 -0.827 0.824 1.00 42.06 563 ALA A C 1
ATOM 2093 O O . ALA A 1 318 ? -14.917 -1.494 0.969 1.00 42.01 563 ALA A O 1
ATOM 2095 N N . ALA A 1 319 ? -12.684 -1.374 0.749 1.00 44.12 564 ALA A N 1
ATOM 2096 C CA . ALA A 1 319 ? -12.444 -2.847 0.629 1.00 45.53 564 ALA A CA 1
ATOM 2097 C C . ALA A 1 319 ? -12.755 -3.558 1.910 1.00 46.30 564 ALA A C 1
ATOM 2098 O O . ALA A 1 319 ? -13.248 -4.679 1.884 1.00 46.17 564 ALA A O 1
ATOM 2100 N N . GLU A 1 320 ? -12.459 -2.896 3.030 1.00 47.95 565 GLU A N 1
ATOM 2101 C CA . GLU A 1 320 ? -12.882 -3.347 4.352 1.00 49.94 565 GLU A CA 1
ATOM 2102 C C . GLU A 1 320 ? -14.403 -3.337 4.474 1.00 50.28 565 GLU A C 1
ATOM 2103 O O . GLU A 1 320 ? -15.051 -4.306 4.920 1.00 52.62 565 GLU A O 1
ATOM 2109 N N . LEU A 1 321 ? -14.990 -2.222 4.106 1.00 48.58 566 LEU A N 1
ATOM 2110 C CA . LEU A 1 321 ? -16.425 -2.071 4.282 1.00 48.13 566 LEU A CA 1
ATOM 2111 C C . LEU A 1 321 ? -17.240 -3.121 3.496 1.00 46.22 566 LEU A C 1
ATOM 2112 O O . LEU A 1 321 ? -18.310 -3.518 3.936 1.00 46.68 566 LEU A O 1
ATOM 2117 N N . LEU A 1 322 ? -16.731 -3.560 2.353 1.00 43.86 567 LEU A N 1
ATOM 2118 C CA . LEU A 1 322 ? -17.405 -4.573 1.570 1.00 45.17 567 LEU A CA 1
ATOM 2119 C C . LEU A 1 322 ? -17.616 -5.877 2.315 1.00 47.46 567 LEU A C 1
ATOM 2120 O O . LEU A 1 322 ? -18.436 -6.648 1.880 1.00 47.96 567 LEU A O 1
ATOM 2125 N N . LYS A 1 323 ? -16.902 -6.101 3.417 1.00 49.27 568 LYS A N 1
ATOM 2126 C CA . LYS A 1 323 ? -17.067 -7.273 4.269 1.00 53.55 568 LYS A CA 1
ATOM 2127 C C . LYS A 1 323 ? -17.895 -7.043 5.513 1.00 51.94 568 LYS A C 1
ATOM 2128 O O . LYS A 1 323 ? -18.035 -7.923 6.335 1.00 50.54 568 LYS A O 1
ATOM 2134 N N . HIS A 1 324 ? -18.451 -5.861 5.663 1.00 49.45 569 HIS A N 1
ATOM 2135 C CA . HIS A 1 324 ? -19.193 -5.557 6.871 1.00 50.25 569 HIS A CA 1
ATOM 2136 C C . HIS A 1 324 ? -20.547 -6.290 6.896 1.00 49.40 569 HIS A C 1
ATOM 2137 O O . HIS A 1 324 ? -21.248 -6.292 5.892 1.00 48.90 569 HIS A O 1
ATOM 2144 N N . PRO A 1 325 ? -20.931 -6.890 8.042 1.00 50.89 570 PRO A N 1
ATOM 2145 C CA . PRO A 1 325 ? -22.210 -7.617 8.058 1.00 49.82 570 PRO A CA 1
ATOM 2146 C C . PRO A 1 325 ? -23.446 -6.783 7.710 1.00 49.09 570 PRO A C 1
ATOM 2147 O O . PRO A 1 325 ? -24.364 -7.336 7.135 1.00 49.87 570 PRO A O 1
ATOM 2151 N N . PHE A 1 326 ? -23.511 -5.492 8.022 1.00 47.37 571 PHE A N 1
ATOM 2152 C CA . PHE A 1 326 ? -24.593 -4.645 7.466 1.00 45.52 571 PHE A CA 1
ATOM 2153 C C . PHE A 1 326 ? -24.917 -4.906 6.005 1.00 45.27 571 PHE A C 1
ATOM 2154 O O . PHE A 1 326 ? -26.096 -4.931 5.644 1.00 48.17 571 PHE A O 1
ATOM 2162 N N . LEU A 1 327 ? -23.907 -5.119 5.162 1.00 43.35 572 LEU A N 1
ATOM 2163 C CA . LEU A 1 327 ? -24.162 -5.262 3.742 1.00 42.47 572 LEU A CA 1
ATOM 2164 C C . LEU A 1 327 ? -24.762 -6.594 3.400 1.00 44.00 572 LEU A C 1
ATOM 2165 O O . LEU A 1 327 ? -25.245 -6.747 2.284 1.00 45.73 572 LEU A O 1
ATOM 2170 N N . ALA A 1 328 ? -24.768 -7.549 4.319 1.00 45.25 573 ALA A N 1
ATOM 2171 C CA . ALA A 1 328 ? -25.549 -8.785 4.125 1.00 48.00 573 ALA A CA 1
ATOM 2172 C C . ALA A 1 328 ? -27.047 -8.547 3.969 1.00 48.41 573 ALA A C 1
ATOM 2173 O O . ALA A 1 328 ? -27.734 -9.369 3.361 1.00 47.54 573 ALA A O 1
ATOM 2175 N N . LYS A 1 329 ? -27.550 -7.433 4.512 1.00 47.58 574 LYS A N 1
ATOM 2176 C CA . LYS A 1 329 ? -28.943 -7.063 4.312 1.00 47.57 574 LYS A CA 1
ATOM 2177 C C . LYS A 1 329 ? -29.245 -6.539 2.919 1.00 46.37 574 LYS A C 1
ATOM 2178 O O . LYS A 1 329 ? -30.398 -6.311 2.623 1.00 46.72 574 LYS A O 1
ATOM 2184 N N . ALA A 1 330 ? -28.239 -6.299 2.077 1.00 44.03 575 ALA A N 1
ATOM 2185 C CA . ALA A 1 330 ? -28.482 -5.639 0.790 1.00 43.66 575 ALA A CA 1
ATOM 2186 C C . ALA A 1 330 ? -29.484 -6.438 0.018 1.00 45.64 575 ALA A C 1
ATOM 2187 O O . ALA A 1 330 ? -29.352 -7.637 -0.088 1.00 48.96 575 ALA A O 1
ATOM 2189 N N . GLY A 1 331 ? -30.544 -5.805 -0.441 1.00 43.61 576 GLY A N 1
ATOM 2190 C CA . GLY A 1 331 ? -31.450 -6.490 -1.350 1.00 43.52 576 GLY A CA 1
ATOM 2191 C C . GLY A 1 331 ? -31.003 -6.340 -2.793 1.00 42.23 576 GLY A C 1
ATOM 2192 O O . GLY A 1 331 ? -30.131 -5.575 -3.077 1.00 39.26 576 GLY A O 1
ATOM 2193 N N . PRO A 1 332 ? -31.659 -7.038 -3.720 1.00 43.49 577 PRO A N 1
ATOM 2194 C CA . PRO A 1 332 ? -31.335 -6.904 -5.129 1.00 43.04 577 PRO A CA 1
ATOM 2195 C C . PRO A 1 332 ? -31.831 -5.592 -5.681 1.00 45.12 577 PRO A C 1
ATOM 2196 O O . PRO A 1 332 ? -32.549 -4.868 -4.991 1.00 44.26 577 PRO A O 1
ATOM 2200 N N . PRO A 1 333 ? -31.472 -5.268 -6.931 1.00 46.75 578 PRO A N 1
ATOM 2201 C CA . PRO A 1 333 ? -31.930 -4.007 -7.537 1.00 44.66 578 PRO A CA 1
ATOM 2202 C C . PRO A 1 333 ? -33.461 -3.848 -7.558 1.00 45.02 578 PRO A C 1
ATOM 2203 O O . PRO A 1 333 ? -33.982 -2.748 -7.350 1.00 44.78 578 PRO A O 1
ATOM 2207 N N . ALA A 1 334 ? -34.179 -4.940 -7.767 1.00 45.10 579 ALA A N 1
ATOM 2208 C CA . ALA A 1 334 ? -35.617 -4.890 -7.753 1.00 45.74 579 ALA A CA 1
ATOM 2209 C C . ALA A 1 334 ? -36.181 -4.239 -6.483 1.00 45.48 579 ALA A C 1
ATOM 2210 O O . ALA A 1 334 ? -37.228 -3.592 -6.547 1.00 46.62 579 ALA A O 1
ATOM 2212 N N . SER A 1 335 ? -35.496 -4.401 -5.340 1.00 43.78 580 SER A N 1
ATOM 2213 C CA . SER A 1 335 ? -35.954 -3.804 -4.083 1.00 42.59 580 SER A CA 1
ATOM 2214 C C . SER A 1 335 ? -35.952 -2.284 -4.105 1.00 41.44 580 SER A C 1
ATOM 2215 O O . SER A 1 335 ? -36.677 -1.686 -3.338 1.00 39.67 580 SER A O 1
ATOM 2218 N N . ILE A 1 336 ? -35.158 -1.665 -4.990 1.00 42.51 581 ILE A N 1
ATOM 2219 C CA . ILE A 1 336 ? -35.061 -0.186 -5.125 1.00 42.67 581 ILE A CA 1
ATOM 2220 C C . ILE A 1 336 ? -36.192 0.397 -5.997 1.00 43.94 581 ILE A C 1
ATOM 2221 O O . ILE A 1 336 ? -36.632 1.514 -5.762 1.00 43.49 581 ILE A O 1
ATOM 2226 N N . VAL A 1 337 ? -36.694 -0.422 -6.948 1.00 45.78 582 VAL A N 1
ATOM 2227 C CA . VAL A 1 337 ? -37.708 -0.072 -7.951 1.00 43.80 582 VAL A CA 1
ATOM 2228 C C . VAL A 1 337 ? -38.886 0.699 -7.390 1.00 44.52 582 VAL A C 1
ATOM 2229 O O . VAL A 1 337 ? -39.238 1.751 -7.935 1.00 46.24 582 VAL A O 1
ATOM 2233 N N . PRO A 1 338 ? -39.484 0.234 -6.272 1.00 45.38 583 PRO A N 1
ATOM 2234 C CA . PRO A 1 338 ? -40.676 0.986 -5.801 1.00 44.31 583 PRO A CA 1
ATOM 2235 C C . PRO A 1 338 ? -40.406 2.393 -5.241 1.00 41.91 583 PRO A C 1
ATOM 2236 O O . PRO A 1 338 ? -41.344 3.160 -5.075 1.00 41.01 583 PRO A O 1
ATOM 2240 N N . LEU A 1 339 ? -39.161 2.712 -4.930 1.00 39.79 584 LEU A N 1
ATOM 2241 C CA . LEU A 1 339 ? -38.849 4.039 -4.422 1.00 40.27 584 LEU A CA 1
ATOM 2242 C C . LEU A 1 339 ? -38.960 5.138 -5.505 1.00 39.31 584 LEU A C 1
ATOM 2243 O O . LEU A 1 339 ? -39.169 6.292 -5.192 1.00 36.75 584 LEU A O 1
ATOM 2248 N N . MET A 1 340 ? -38.782 4.768 -6.770 1.00 39.57 585 MET A N 1
ATOM 2249 C CA . MET A 1 340 ? -38.696 5.747 -7.866 1.00 40.59 585 MET A CA 1
ATOM 2250 C C . MET A 1 340 ? -40.010 6.481 -8.115 1.00 41.79 585 MET A C 1
ATOM 2251 O O . MET A 1 340 ? -41.097 5.921 -7.902 1.00 42.65 585 MET A O 1
ATOM 2256 N N . ARG A 1 341 ? -39.897 7.734 -8.521 1.00 42.36 586 ARG A N 1
ATOM 2257 C CA . ARG A 1 341 ? -41.071 8.607 -8.718 1.00 45.42 586 ARG A CA 1
ATOM 2258 C C . ARG A 1 341 ? -42.177 7.947 -9.553 1.00 46.40 586 ARG A C 1
ATOM 2259 O O . ARG A 1 341 ? -43.338 7.957 -9.196 1.00 46.54 586 ARG A O 1
ATOM 2267 N N . GLN A 1 342 ? -41.802 7.366 -10.677 1.00 48.58 587 GLN A N 1
ATOM 2268 C CA . GLN A 1 342 ? -42.773 6.700 -11.551 1.00 49.75 587 GLN A CA 1
ATOM 2269 C C . GLN A 1 342 ? -43.520 5.522 -10.937 1.00 49.00 587 GLN A C 1
ATOM 2270 O O . GLN A 1 342 ? -44.455 5.027 -11.565 1.00 48.43 587 GLN A O 1
ATOM 2276 N N . ASN A 1 343 ? -43.099 5.031 -9.765 1.00 46.93 588 ASN A N 1
ATOM 2277 C CA . ASN A 1 343 ? -43.787 3.895 -9.105 1.00 47.06 588 ASN A CA 1
ATOM 2278 C C . ASN A 1 343 ? -44.365 4.212 -7.750 1.00 46.92 588 ASN A C 1
ATOM 2279 O O . ASN A 1 343 ? -45.131 3.445 -7.273 1.00 50.21 588 ASN A O 1
ATOM 2284 N N . ARG A 1 344 ? -44.075 5.343 -7.150 1.00 48.92 589 ARG A N 1
ATOM 2285 C CA . ARG A 1 344 ? -44.514 5.579 -5.770 1.00 52.31 589 ARG A CA 1
ATOM 2286 C C . ARG A 1 344 ? -46.036 5.695 -5.591 1.00 54.93 589 ARG A C 1
ATOM 2287 O O . ARG A 1 344 ? -46.640 6.565 -6.201 1.00 60.07 589 ARG A O 1
ATOM 2295 N N . SER B 2 3 ? -28.262 28.726 3.200 1.00 80.74 762 SER B N 1
ATOM 2296 C CA . SER B 2 3 ? -28.380 27.330 3.730 1.00 79.85 762 SER B CA 1
ATOM 2297 C C . SER B 2 3 ? -29.190 26.415 2.818 1.00 76.90 762 SER B C 1
ATOM 2298 O O . SER B 2 3 ? -29.949 26.885 1.963 1.00 77.95 762 SER B O 1
ATOM 2301 N N . ARG B 2 4 ? -29.028 25.109 3.049 1.00 75.72 763 ARG B N 1
ATOM 2302 C CA . ARG B 2 4 ? -29.638 24.042 2.247 1.00 75.69 763 ARG B CA 1
ATOM 2303 C C . ARG B 2 4 ? -29.090 24.033 0.802 1.00 77.29 763 ARG B C 1
ATOM 2304 O O . ARG B 2 4 ? -29.820 23.727 -0.148 1.00 77.08 763 ARG B O 1
ATOM 2312 N N . ALA B 2 5 ? -27.803 24.359 0.640 1.00 75.95 764 ALA B N 1
ATOM 2313 C CA . ALA B 2 5 ? -27.194 24.474 -0.697 1.00 71.82 764 ALA B CA 1
ATOM 2314 C C . ALA B 2 5 ? -26.674 23.113 -1.134 1.00 68.91 764 ALA B C 1
ATOM 2315 O O . ALA B 2 5 ? -25.876 22.506 -0.427 1.00 68.27 764 ALA B O 1
ATOM 2317 N N . ARG B 2 6 ? -27.139 22.619 -2.281 1.00 69.65 765 ARG B N 1
ATOM 2318 C CA . ARG B 2 6 ? -26.591 21.381 -2.860 1.00 71.50 765 ARG B CA 1
ATOM 2319 C C . ARG B 2 6 ? -25.410 21.677 -3.836 1.00 75.01 765 ARG B C 1
ATOM 2320 O O . ARG B 2 6 ? -24.821 20.749 -4.382 1.00 75.36 765 ARG B O 1
ATOM 2328 N N . TYR B 2 7 ? -25.031 22.953 -3.996 1.00 77.10 766 TYR B N 1
ATOM 2329 C CA . TYR B 2 7 ? -23.920 23.353 -4.887 1.00 82.01 766 TYR B CA 1
ATOM 2330 C C . TYR B 2 7 ? -22.493 23.047 -4.377 1.00 75.05 766 TYR B C 1
ATOM 2331 O O . TYR B 2 7 ? -22.184 23.176 -3.183 1.00 59.74 766 TYR B O 1
ATOM 2340 N N . GLU B 2 8 ? -21.627 22.680 -5.323 1.00 71.33 767 GLU B N 1
ATOM 2341 C CA . GLU B 2 8 ? -20.249 22.302 -5.035 1.00 69.88 767 GLU B CA 1
ATOM 2342 C C . GLU B 2 8 ? -19.349 23.519 -4.933 1.00 72.19 767 GLU B C 1
ATOM 2343 O O . GLU B 2 8 ? -19.681 24.605 -5.382 1.00 67.05 767 GLU B O 1
ATOM 2349 N N . MET B 2 9 ? -18.183 23.285 -4.348 1.00 79.93 768 MET B N 1
ATOM 2350 C CA . MET B 2 9 ? -17.159 24.289 -4.103 1.00 78.24 768 MET B CA 1
ATOM 2351 C C . MET B 2 9 ? -15.882 23.720 -4.725 1.00 79.22 768 MET B C 1
ATOM 2352 O O . MET B 2 9 ? -15.570 22.547 -4.509 1.00 75.23 768 MET B O 1
ATOM 2357 N N . ALA B 2 10 ? -15.180 24.514 -5.534 1.00 82.80 769 ALA B N 1
ATOM 2358 C CA . ALA B 2 10 ? -13.841 24.143 -6.034 1.00 89.12 769 ALA B CA 1
ATOM 2359 C C . ALA B 2 10 ? -12.820 25.221 -5.619 1.00 95.89 769 ALA B C 1
ATOM 2360 O O . ALA B 2 10 ? -13.152 26.409 -5.604 1.00 109.82 769 ALA B O 1
ATOM 2362 N N . SER B 2 11 ? -11.599 24.788 -5.280 1.00 98.39 770 SER B N 1
ATOM 2363 C CA . SER B 2 11 ? -10.538 25.614 -4.625 1.00 94.77 770 SER B CA 1
ATOM 2364 C C . SER B 2 11 ? -11.016 26.765 -3.727 1.00 88.84 770 SER B C 1
ATOM 2365 O O . SER B 2 11 ? -11.922 26.602 -2.918 1.00 81.80 770 SER B O 1
#